Protein AF-0000000077742832 (afdb_homodimer)

Sequence (306 aa):
MWNGDGTVEINGFRVYYTEVECVRRIFERHPETALNLRPKNQLVKNAYMNTLLELINITCLAPQELTEEELRDAENTLLDLVGVGFELDWLKKKLEELCVKKKKMETRGDRMRELDRMIVEQRQVLLALEIELKNEENEAVSDCARLGFEDVVMWNGDGTVEINGFRVYYTEVECVRRIFERHPETALNLRPKNQLVKNAYMNTLLELINITCLAPQELTEEELRDAENTLLDLVGVGFELDWLKKKLEELCVKKKKMETRGDRMRELDRMIVEQRQVLLALEIELKNEENEAVSDCARLGFEDVV

Secondary structure (DSSP, 8-state):
---TTSEEEETTEEEEHHHHHHHHHHHHH-GGGGTT-----HHHHHHHHHHHHHHHHHHTS-GGG--HHHHHHHHHHHHHHHHTT---HHHHHHHHHHHHHHHHHHHHHHHHHHHHHHHHHHHHHHHHHHHHHHHHHHHHHHHTPPPPHHHH-/---TTSEEEETTEEEEHHHHHHHHHHHHH-GGGGTT-----HHHHHHHHHHHHHHHHHHTS-GGG--HHHHHHHHHHHHHHHHTT---HHHHHHHHHHHHHHHHHHHHHHHHHHHHHHHHHHHHHHHHHHHHHHHHHHHHHHHTPPPPHHHH-

Foldseek 3Di:
DADPVQWDDDPLATHHPVCVVVVVVCCVVPVQQCVFAQDPDRVVVHVLVVLVVVLVVVLVDALVVDDPVNLVVSVVNVVVSVVRPGDPVVSVVSSVVSVVVNVVVVVVVVVVVVVVVVVVVVVVVVVVVVVVVVVVVVVVVVVPDDDDPVRVD/DADPVQWDDDPLATHHPVCVVVVVVCCVVPVQQCVFAQDPDRVVVHVLVVLVVVLVVVLVDALVVDDPVNLVVSVVNVVVSVVRPGDPVVSVVSSVVSVVVNVVVVVVVVVVVVVVVVVVVVVVVVVVVVVVVVVVVVVVVVVPDDDDPVRVD

Solvent-accessible surface area (backbone atoms only — not comparable to full-atom values): 16631 Å² total; per-residue (Å²): 121,75,42,97,85,53,27,33,78,55,98,90,30,67,34,44,64,92,43,42,67,59,53,51,50,43,44,71,70,38,66,60,31,58,73,56,47,63,72,78,50,64,68,59,44,31,50,52,49,52,52,50,54,50,48,53,54,59,61,30,43,31,44,87,79,50,51,73,65,55,51,53,48,47,53,52,50,50,51,52,44,42,69,46,26,36,52,50,66,64,52,50,53,48,46,51,50,47,52,51,44,34,53,51,47,52,53,48,50,51,48,46,50,52,45,49,52,52,46,52,52,45,51,51,52,43,48,51,49,53,51,51,43,51,53,51,52,56,51,49,59,62,57,48,60,53,42,50,67,76,73,57,94,121,78,41,98,84,53,28,34,79,55,100,89,31,69,34,45,65,92,43,42,66,60,52,50,51,43,44,70,69,39,65,60,32,60,72,56,46,64,71,79,51,65,70,60,46,30,51,52,48,52,51,50,53,51,48,53,53,58,61,29,43,32,44,85,78,51,52,72,66,56,50,53,48,46,54,51,49,50,52,54,46,41,70,46,25,36,53,52,66,64,52,50,53,50,46,50,51,46,52,52,44,34,53,49,48,54,54,49,50,50,50,45,52,52,46,50,53,50,44,54,52,45,51,52,53,44,48,52,48,51,51,52,44,52,53,50,52,57,51,48,59,64,55,48,58,53,44,48,66,75,73,57,93

InterPro domains:
  IPR050804 MATH and coiled-coil domain-containing protein [PTHR46236] (7-152)

pLDDT: mean 93.6, std 6.28, range [56.16, 98.81]

Organism: Raphanus sativus (NCBI:txid3726)

Structure (mmCIF, N/CA/C/O backbone):
data_AF-0000000077742832-model_v1
#
loop_
_entity.id
_entity.type
_entity.pdbx_description
1 polymer 'MATH domain and coiled-coil domain-containing protein At2g42465-like'
#
loop_
_atom_site.group_PDB
_atom_site.id
_atom_site.type_symbol
_atom_site.label_atom_id
_atom_site.label_alt_id
_atom_site.label_comp_id
_atom_site.label_asym_id
_atom_site.label_entity_id
_atom_site.label_seq_id
_atom_site.pdbx_PDB_ins_code
_atom_site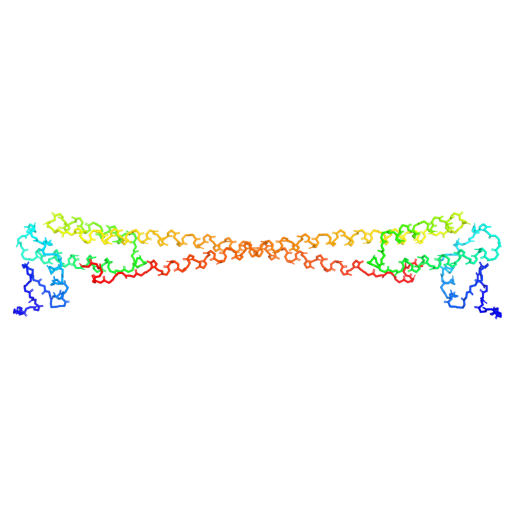.Cartn_x
_atom_site.Cartn_y
_atom_site.Cartn_z
_atom_site.occupancy
_atom_site.B_iso_or_equiv
_atom_site.auth_seq_id
_atom_site.auth_comp_id
_atom_site.auth_asym_id
_atom_site.auth_atom_id
_atom_site.pdbx_PDB_model_num
ATOM 1 N N . MET A 1 1 ? -11.922 67.125 18.594 1 56.88 1 MET A N 1
ATOM 2 C CA . MET A 1 1 ? -11.492 68.062 17.547 1 56.88 1 MET A CA 1
ATOM 3 C C . MET A 1 1 ? -10.125 67.625 16.984 1 56.88 1 MET A C 1
ATOM 5 O O . MET A 1 1 ? -9.305 67.062 17.703 1 56.88 1 MET A O 1
ATOM 9 N N . TRP A 1 2 ? -9.945 67.562 15.633 1 62.5 2 TRP A N 1
ATOM 10 C CA . TRP A 1 2 ? -8.719 67.188 14.938 1 62.5 2 TRP A CA 1
ATOM 11 C C . TRP A 1 2 ? -7.621 68.188 15.156 1 62.5 2 TRP A C 1
ATOM 13 O O . TRP A 1 2 ? -7.902 69.375 15.258 1 62.5 2 TRP A O 1
ATOM 23 N N . ASN A 1 3 ? -6.535 67.625 15.516 1 69.69 3 ASN A N 1
ATOM 24 C CA . ASN A 1 3 ? -5.418 68.562 15.578 1 69.69 3 ASN A CA 1
ATOM 25 C C . ASN A 1 3 ? -4.867 68.875 14.188 1 69.69 3 ASN A C 1
ATOM 27 O O . ASN A 1 3 ? -5.156 68.125 13.227 1 69.69 3 ASN A O 1
ATOM 31 N N . GLY A 1 4 ? -4.402 69.938 13.891 1 69.25 4 GLY A N 1
ATOM 32 C CA . GLY A 1 4 ? -3.846 70.438 12.633 1 69.25 4 GLY A CA 1
ATOM 33 C C . GLY A 1 4 ? -2.883 69.438 12 1 69.25 4 GLY A C 1
ATOM 34 O O . GLY A 1 4 ? -2.662 69.438 10.789 1 69.25 4 GLY A O 1
ATOM 35 N N . ASP A 1 5 ? -2.342 68.375 12.789 1 75 5 ASP A N 1
ATOM 36 C CA . ASP A 1 5 ? -1.332 67.438 12.266 1 75 5 ASP A CA 1
ATOM 37 C C . ASP A 1 5 ? -1.945 66.062 11.922 1 75 5 ASP A C 1
ATOM 39 O O . ASP A 1 5 ? -1.225 65.125 11.664 1 75 5 ASP A O 1
ATOM 43 N N . GLY A 1 6 ? -3.26 66 11.961 1 83 6 GLY A N 1
ATOM 44 C CA . GLY A 1 6 ? -3.943 64.75 11.57 1 83 6 GLY A CA 1
ATOM 45 C C . GLY A 1 6 ? -4.117 63.812 12.719 1 83 6 GLY A C 1
ATOM 46 O O . GLY A 1 6 ? -4.328 62.594 12.5 1 83 6 GLY A O 1
ATOM 47 N N . THR A 1 7 ? -3.889 64.438 13.953 1 87.56 7 THR A N 1
ATOM 48 C CA . THR A 1 7 ? -4.035 63.562 15.109 1 87.56 7 THR A CA 1
ATOM 49 C C . THR A 1 7 ? -5.176 64 16 1 87.56 7 THR A C 1
ATOM 51 O O . THR A 1 7 ? -5.656 65.125 15.867 1 87.56 7 THR A O 1
ATOM 54 N N . VAL A 1 8 ? -5.746 63.125 16.766 1 90.56 8 VAL A N 1
ATOM 55 C CA . VAL A 1 8 ? -6.758 63.406 17.781 1 90.56 8 VAL A CA 1
ATOM 56 C C . VAL A 1 8 ? -6.324 62.812 19.125 1 90.56 8 VAL A C 1
ATOM 58 O O . VAL A 1 8 ? -5.586 61.812 19.156 1 90.56 8 VAL A O 1
ATOM 61 N N . GLU A 1 9 ? -6.746 63.531 20.25 1 91.06 9 GLU A N 1
ATOM 62 C CA . GLU A 1 9 ? -6.422 63.031 21.578 1 91.06 9 GLU A CA 1
ATOM 63 C C . GLU A 1 9 ? -7.488 62.062 22.062 1 91.06 9 GLU A C 1
ATOM 65 O O . GLU A 1 9 ? -8.68 62.375 22.062 1 91.06 9 GLU A O 1
ATOM 70 N N . ILE A 1 10 ? -7.051 60.875 22.438 1 90.5 10 ILE A N 1
ATOM 71 C CA . ILE A 1 10 ? -7.922 59.844 23.016 1 90.5 10 ILE A CA 1
ATOM 72 C C . ILE A 1 10 ? -7.285 59.281 24.281 1 90.5 10 ILE A C 1
ATOM 74 O O . ILE A 1 10 ? -6.238 58.625 24.219 1 90.5 10 ILE A O 1
ATOM 78 N N . ASN A 1 11 ? -7.918 59.438 25.453 1 89.62 11 ASN A N 1
ATOM 79 C CA . ASN A 1 11 ? -7.477 58.875 26.734 1 89.62 11 ASN A CA 1
ATOM 80 C C . ASN A 1 11 ? -6.016 59.219 27 1 89.62 11 ASN A C 1
ATOM 82 O O . ASN A 1 11 ? -5.254 58.344 27.453 1 89.62 11 ASN A O 1
ATOM 86 N N . GLY A 1 12 ? -5.531 60.406 26.562 1 88.69 12 GLY A N 1
ATOM 87 C CA . GLY A 1 12 ? -4.199 60.875 26.891 1 88.69 12 GLY A CA 1
ATOM 88 C C . GLY A 1 12 ? -3.172 60.562 25.812 1 88.69 12 GLY A C 1
ATOM 89 O O . GLY A 1 12 ? -1.985 60.875 25.984 1 88.69 12 GLY A O 1
ATOM 90 N N . PHE A 1 13 ? -3.68 60 24.703 1 92.38 13 PHE A N 1
ATOM 91 C CA . PHE A 1 13 ? -2.787 59.688 23.594 1 92.38 13 PHE A CA 1
ATOM 92 C C . PHE A 1 13 ? -3.152 60.5 22.344 1 92.38 13 PHE A C 1
ATOM 94 O O . PHE A 1 13 ? -4.332 60.688 22.062 1 92.38 13 PHE A O 1
ATOM 101 N N . ARG A 1 14 ? -2.096 60.875 21.672 1 91.38 14 ARG A N 1
ATOM 102 C CA . ARG A 1 14 ? -2.301 61.469 20.359 1 91.38 14 ARG A CA 1
ATOM 103 C C . ARG A 1 14 ? -2.24 60.406 19.266 1 91.38 14 ARG A C 1
ATOM 105 O O . ARG A 1 14 ? -1.21 59.75 19.094 1 91.38 14 ARG A O 1
ATOM 112 N N . VAL A 1 15 ? -3.359 60.219 18.656 1 89.75 15 VAL A N 1
ATOM 113 C CA . VAL A 1 15 ? -3.488 59.125 17.703 1 89.75 15 VAL A CA 1
ATOM 114 C C . VAL A 1 15 ? -3.848 59.656 16.328 1 89.75 15 VAL A C 1
ATOM 116 O O . VAL A 1 15 ? -4.617 60.625 16.203 1 89.75 15 VAL A O 1
ATOM 119 N N . TYR A 1 16 ? -3.242 59 15.328 1 90.25 16 TYR A N 1
ATOM 120 C CA . TYR A 1 16 ? -3.59 59.375 13.969 1 90.25 16 TYR A CA 1
ATOM 121 C C . TYR A 1 16 ? -5.031 59 13.648 1 90.25 16 TYR A C 1
ATOM 123 O O . TYR A 1 16 ? -5.562 58.031 14.195 1 90.25 16 TYR A O 1
ATOM 131 N N . TYR A 1 17 ? -5.516 59.625 12.664 1 90 17 TYR A N 1
ATOM 132 C CA . TYR A 1 17 ? -6.914 59.438 12.297 1 90 17 TYR A CA 1
ATOM 133 C C . TYR A 1 17 ? -7.18 58 11.883 1 90 17 TYR A C 1
ATOM 135 O O . TYR A 1 17 ? -8.227 57.438 12.211 1 90 17 TYR A O 1
ATOM 143 N N . THR A 1 18 ? -6.227 57.406 11.242 1 88.88 18 THR A N 1
ATOM 144 C CA . THR A 1 18 ? -6.387 56.062 10.727 1 88.88 18 THR A CA 1
ATOM 145 C C . THR A 1 18 ? -6.41 55.062 11.859 1 88.88 18 THR A C 1
ATOM 147 O O . THR A 1 18 ? -6.844 53.906 11.672 1 88.88 18 THR A O 1
ATOM 150 N N . GLU A 1 19 ? -6.074 55.531 13.055 1 92.06 19 GLU A N 1
ATOM 151 C CA . GLU A 1 19 ? -5.941 54.594 14.172 1 92.06 19 GLU A CA 1
ATOM 152 C C . GLU A 1 19 ? -6.996 54.844 15.242 1 92.06 19 GLU A C 1
ATOM 154 O O . GLU A 1 19 ? -7.105 54.094 16.203 1 92.06 19 GLU A O 1
ATOM 159 N N . VAL A 1 20 ? -7.785 55.906 15.07 1 91.94 20 VAL A N 1
ATOM 160 C CA . VAL A 1 20 ? -8.695 56.406 16.094 1 91.94 20 VAL A CA 1
ATOM 161 C C . VAL A 1 20 ? -9.695 55.312 16.469 1 91.94 20 VAL A C 1
ATOM 163 O O . VAL A 1 20 ? -9.898 55.031 17.656 1 91.94 20 VAL A O 1
ATOM 166 N N . GLU A 1 21 ? -10.227 54.688 15.484 1 91.75 21 GLU A N 1
ATOM 1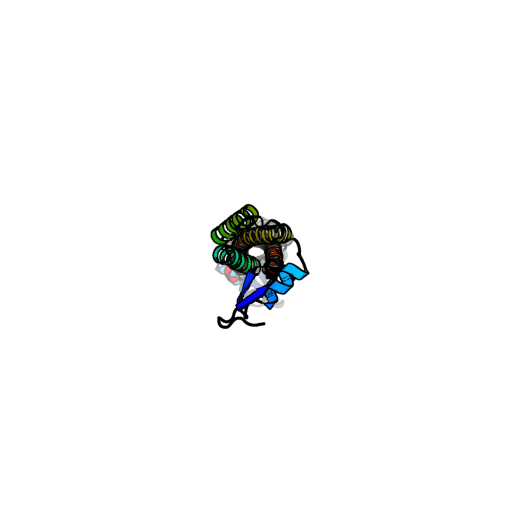67 C CA . GLU A 1 21 ? -11.25 53.688 15.758 1 91.75 21 GLU A CA 1
ATOM 168 C C . GLU A 1 21 ? -10.664 52.531 16.531 1 91.75 21 GLU A C 1
ATOM 170 O O . GLU A 1 21 ? -11.289 52.031 17.484 1 91.75 21 GLU A O 1
ATOM 175 N N . CYS A 1 22 ? -9.539 52.125 16.203 1 92.81 22 CYS A N 1
ATOM 176 C CA . CYS A 1 22 ? -8.883 51.031 16.891 1 92.81 22 CYS A CA 1
ATOM 177 C C . CYS A 1 22 ? -8.602 51.375 18.344 1 92.81 22 CYS A C 1
ATOM 179 O O . CYS A 1 22 ? -8.93 50.594 19.25 1 92.81 22 CYS A O 1
ATOM 181 N N . VAL A 1 23 ? -8.094 52.531 18.547 1 95.5 23 VAL A N 1
ATOM 182 C CA . VAL A 1 23 ? -7.727 52.938 19.906 1 95.5 23 VAL A CA 1
ATOM 183 C C . VAL A 1 23 ? -8.984 53.125 20.75 1 95.5 23 VAL A C 1
ATOM 185 O O . VAL A 1 23 ? -9.031 52.688 21.891 1 95.5 23 VAL A O 1
ATOM 188 N N . ARG A 1 24 ? -9.992 53.656 20.188 1 94.69 24 ARG A N 1
ATOM 189 C CA . ARG A 1 24 ? -11.25 53.812 20.906 1 94.69 24 ARG A CA 1
ATOM 190 C C . ARG A 1 24 ? -11.812 52.469 21.344 1 94.69 24 ARG A C 1
ATOM 192 O O . ARG A 1 24 ? -12.258 52.312 22.484 1 94.69 24 ARG A O 1
ATOM 199 N N . ARG A 1 25 ? -11.75 51.562 20.438 1 95.5 25 ARG A N 1
ATOM 200 C CA . ARG A 1 25 ? -12.266 50.219 20.719 1 95.5 25 ARG A CA 1
ATOM 201 C C . ARG A 1 25 ? -11.484 49.562 21.859 1 95.5 25 ARG A C 1
ATOM 203 O O . ARG A 1 25 ? -12.062 48.875 22.703 1 95.5 25 ARG A O 1
ATOM 210 N N . ILE A 1 26 ? -10.18 49.75 21.859 1 96.56 26 ILE A N 1
ATOM 211 C CA . ILE A 1 26 ? -9.336 49.188 22.891 1 96.56 26 ILE A CA 1
ATOM 212 C C . ILE A 1 26 ? -9.781 49.688 24.266 1 96.56 26 ILE A C 1
ATOM 214 O O . ILE A 1 26 ? -10.023 48.906 25.188 1 96.56 26 ILE A O 1
ATOM 218 N N . PHE A 1 27 ? -9.977 51 24.406 1 96 27 PHE A N 1
ATOM 219 C CA . PHE A 1 27 ? -10.289 51.594 25.688 1 96 27 PHE A CA 1
ATOM 220 C C . PHE A 1 27 ? -11.75 51.344 26.062 1 96 27 PHE A C 1
ATOM 222 O O . PHE A 1 27 ? -12.102 51.344 27.25 1 96 27 PHE A O 1
ATOM 229 N N . GLU A 1 28 ? -12.594 51.188 25.062 1 95.62 28 GLU A N 1
ATOM 230 C CA . GLU A 1 28 ? -13.977 50.812 25.344 1 95.62 28 GLU A CA 1
ATOM 231 C C . GLU A 1 28 ? -14.07 49.438 25.969 1 95.62 28 GLU A C 1
ATOM 233 O O . GLU A 1 28 ? -14.836 49.219 26.922 1 95.62 28 GLU A O 1
ATOM 238 N N . ARG A 1 29 ? -13.312 48.562 25.531 1 96.25 29 ARG A N 1
ATOM 239 C CA . ARG A 1 29 ? -13.375 47.156 26 1 96.25 29 ARG A CA 1
ATOM 240 C C . ARG A 1 29 ? -12.469 46.969 27.203 1 96.25 29 ARG A C 1
ATOM 242 O O . ARG A 1 29 ? -12.773 46.125 28.078 1 96.25 29 ARG A O 1
ATOM 249 N N . HIS A 1 30 ? -11.359 47.656 27.156 1 96.88 30 HIS A N 1
ATOM 250 C CA . HIS A 1 30 ? -10.375 47.531 28.234 1 96.88 30 HIS A CA 1
ATOM 251 C C . HIS A 1 30 ? -9.992 48.906 28.781 1 96.88 30 HIS A C 1
ATOM 253 O O . HIS A 1 30 ? -8.875 49.375 28.562 1 96.88 30 HIS A O 1
ATOM 259 N N . PRO A 1 31 ? -10.82 49.5 29.578 1 95.31 31 PRO A N 1
ATOM 260 C CA . PRO A 1 31 ? -10.594 50.875 30.047 1 95.31 31 PRO A CA 1
ATOM 261 C C . PRO A 1 31 ? -9.367 51 30.953 1 95.31 31 PRO A C 1
ATOM 263 O O . PRO A 1 31 ? -8.797 52.094 31.062 1 95.31 31 PRO A O 1
ATOM 266 N N . GLU A 1 32 ? -8.953 49.906 31.484 1 95.31 32 GLU A N 1
ATOM 267 C CA . GLU A 1 32 ? -7.852 49.969 32.438 1 95.31 32 GLU A CA 1
ATOM 268 C C . GLU A 1 32 ? -6.508 49.844 31.734 1 95.31 32 GLU A C 1
ATOM 270 O O . GLU A 1 32 ? -5.453 49.875 32.375 1 95.31 32 GLU A O 1
ATOM 275 N N . THR A 1 33 ? -6.477 49.781 30.359 1 96.25 33 THR A N 1
ATOM 276 C CA . THR A 1 33 ? -5.297 49.438 29.578 1 96.25 33 THR A CA 1
ATOM 277 C C . THR A 1 33 ? -4.145 50.375 29.906 1 96.25 33 THR A C 1
ATOM 279 O O . THR A 1 33 ? -2.988 49.969 29.984 1 96.25 33 THR A O 1
ATOM 282 N N . ALA A 1 34 ? -4.418 51.656 30.219 1 94.44 34 ALA A N 1
ATOM 283 C CA . ALA A 1 34 ? -3.336 52.625 30.391 1 94.44 34 ALA A CA 1
ATOM 284 C C . ALA A 1 34 ? -3.467 53.375 31.703 1 94.44 34 ALA A C 1
ATOM 286 O O . ALA A 1 34 ? -2.936 54.469 31.859 1 94.44 34 ALA A O 1
ATOM 287 N N . LEU A 1 35 ? -4.129 52.844 32.656 1 92.56 35 LEU A N 1
ATOM 288 C CA . LEU A 1 35 ? -4.398 53.531 33.906 1 92.56 35 LEU A CA 1
ATOM 289 C C . LEU A 1 35 ? -3.107 53.75 34.688 1 92.56 35 LEU A C 1
ATOM 291 O O . LEU A 1 35 ? -2.955 54.781 35.375 1 92.56 35 LEU A O 1
ATOM 295 N N . ASN A 1 36 ? -2.217 52.844 34.531 1 93.38 36 ASN A N 1
ATOM 296 C CA . ASN A 1 36 ? -1.011 52.906 35.344 1 93.38 36 ASN A CA 1
ATOM 297 C C . ASN A 1 36 ? 0.221 53.219 34.531 1 93.38 36 ASN A C 1
ATOM 299 O O . ASN A 1 36 ? 1.345 52.906 34.906 1 93.38 36 ASN A O 1
ATOM 303 N N . LEU A 1 37 ? 0.015 53.844 33.406 1 95.38 37 LEU A N 1
ATOM 304 C CA . LEU A 1 37 ? 1.121 54.188 32.531 1 95.38 37 LEU A CA 1
ATOM 305 C C . LEU A 1 37 ? 2.086 55.156 33.188 1 95.38 37 LEU A C 1
ATOM 307 O O . LEU A 1 37 ? 1.667 56.188 33.719 1 95.38 37 LEU A O 1
ATOM 311 N N . ARG A 1 38 ? 3.371 54.875 33.156 1 95.19 38 ARG A N 1
ATOM 312 C CA . ARG A 1 38 ? 4.359 55.625 33.906 1 95.19 38 ARG A CA 1
ATOM 313 C C . ARG A 1 38 ? 4.875 56.812 33.125 1 95.19 38 ARG A C 1
ATOM 315 O O . ARG A 1 38 ? 4.98 57.906 33.656 1 95.19 38 ARG A O 1
ATOM 322 N N . PRO A 1 39 ? 5.141 56.594 31.766 1 94.56 39 PRO A N 1
ATOM 323 C CA . PRO A 1 39 ? 5.648 57.75 31.031 1 94.56 39 PRO A CA 1
ATOM 324 C C . PRO A 1 39 ? 4.664 58.906 31.016 1 94.56 39 PRO A C 1
ATOM 326 O O . PRO A 1 39 ? 3.469 58.719 30.781 1 94.56 39 PRO A O 1
ATOM 329 N N . LYS A 1 40 ? 5.266 60.094 31.188 1 92.31 40 LYS A N 1
ATOM 330 C CA . LYS A 1 40 ? 4.426 61.312 31.172 1 92.31 40 LYS A CA 1
ATOM 331 C C . LYS A 1 40 ? 4.617 62.094 29.891 1 92.31 40 LYS A C 1
ATOM 333 O O . LYS A 1 40 ? 3.727 62.844 29.484 1 92.31 40 LYS A O 1
ATOM 338 N N . ASN A 1 41 ? 5.766 61.844 29.266 1 94.06 41 ASN A N 1
ATOM 339 C CA . ASN A 1 41 ? 6.062 62.531 28.016 1 94.06 41 ASN A CA 1
ATOM 340 C C . ASN A 1 41 ? 5.156 62.062 26.875 1 94.06 41 ASN A C 1
ATOM 342 O O . ASN A 1 41 ? 5.062 60.875 26.609 1 94.06 41 ASN A O 1
ATOM 346 N N . GLN A 1 42 ? 4.543 63.094 26.219 1 91.5 42 GLN A N 1
ATOM 347 C CA . GLN A 1 42 ? 3.541 62.781 25.203 1 91.5 42 GLN A CA 1
ATOM 348 C C . GLN A 1 42 ? 4.16 62 24.047 1 91.5 42 GLN A C 1
ATOM 350 O O . GLN A 1 42 ? 3.547 61.062 23.531 1 91.5 42 GLN A O 1
ATOM 355 N N . LEU A 1 43 ? 5.297 62.312 23.641 1 92.06 43 LEU A N 1
ATOM 356 C CA . LEU A 1 43 ? 5.961 61.625 22.547 1 92.06 43 LEU A CA 1
ATOM 357 C C . LEU A 1 43 ? 6.227 60.156 22.891 1 92.06 43 LEU A C 1
ATOM 359 O O . LEU A 1 43 ? 6.02 59.281 22.062 1 92.06 43 LEU A O 1
ATOM 363 N N . VAL A 1 44 ? 6.672 59.938 24.078 1 95.38 44 VAL A N 1
ATOM 364 C CA . VAL A 1 44 ? 6.965 58.594 24.562 1 95.38 44 VAL A CA 1
ATOM 365 C C . VAL A 1 44 ? 5.672 57.781 24.688 1 95.38 44 VAL A C 1
ATOM 367 O O . VAL A 1 44 ? 5.609 56.625 24.266 1 95.38 44 VAL A O 1
ATOM 370 N N . LYS A 1 45 ? 4.641 58.406 25.188 1 94.38 45 LYS A N 1
ATOM 371 C CA . LYS A 1 45 ? 3.33 57.781 25.297 1 94.38 45 LYS A CA 1
ATOM 372 C C . LYS A 1 45 ? 2.83 57.312 23.922 1 94.38 45 LYS A C 1
ATOM 374 O O . LYS A 1 45 ? 2.371 56.188 23.766 1 94.38 45 LYS A O 1
ATOM 379 N N . ASN A 1 46 ? 3.016 58.156 23.031 1 91.56 46 ASN A N 1
ATOM 380 C CA . ASN A 1 46 ? 2.539 57.844 21.688 1 91.56 46 ASN A CA 1
ATOM 381 C C . ASN A 1 46 ? 3.342 56.719 21.047 1 91.56 46 ASN A C 1
ATOM 383 O O . ASN A 1 46 ? 2.783 55.875 20.328 1 91.56 46 ASN A O 1
ATOM 387 N N . ALA A 1 47 ? 4.582 56.75 21.312 1 94.38 47 ALA A N 1
ATOM 388 C CA . ALA A 1 47 ? 5.426 55.688 20.797 1 94.38 47 ALA A CA 1
ATOM 389 C C . ALA A 1 47 ? 4.984 54.344 21.328 1 94.38 47 ALA A C 1
ATOM 391 O O . ALA A 1 47 ? 4.902 53.344 20.594 1 94.38 47 ALA A O 1
ATOM 392 N N . TYR A 1 48 ? 4.664 54.312 22.578 1 96.62 48 TYR A N 1
ATOM 393 C CA . TYR A 1 48 ? 4.223 53.062 23.188 1 96.62 48 TYR A CA 1
ATOM 394 C C . TYR A 1 48 ? 2.855 52.656 22.641 1 96.62 48 TYR A C 1
ATOM 396 O O . TYR A 1 48 ? 2.592 51.438 22.453 1 96.62 48 TYR A O 1
ATOM 404 N N . MET A 1 49 ? 2.014 53.594 22.391 1 95 49 MET A N 1
ATOM 405 C CA . MET A 1 49 ? 0.714 53.281 21.797 1 95 49 MET A CA 1
ATOM 406 C C . MET A 1 49 ? 0.877 52.688 20.406 1 95 49 MET A C 1
ATOM 408 O O . MET A 1 49 ? 0.234 51.688 20.078 1 95 49 MET A O 1
ATOM 412 N N . ASN A 1 50 ? 1.743 53.281 19.641 1 94.56 50 ASN A N 1
ATOM 413 C CA . ASN A 1 50 ? 2.023 52.75 18.312 1 94.56 50 ASN A CA 1
ATOM 414 C C . ASN A 1 50 ? 2.549 51.312 18.406 1 94.56 50 ASN A C 1
ATOM 416 O O . ASN A 1 50 ? 2.176 50.438 17.594 1 94.56 50 ASN A O 1
ATOM 420 N N . THR A 1 51 ? 3.428 51.094 19.344 1 97.06 51 THR A N 1
ATOM 421 C CA . THR A 1 51 ? 3.965 49.75 19.578 1 97.06 51 THR A CA 1
ATOM 422 C C . THR A 1 51 ? 2.85 48.781 19.938 1 97.06 51 THR A C 1
ATOM 424 O O . THR A 1 51 ? 2.82 47.656 19.438 1 97.06 51 THR A O 1
ATOM 427 N N . LEU A 1 52 ? 1.957 49.25 20.797 1 97.69 52 LEU A N 1
ATOM 428 C CA . LEU A 1 52 ? 0.82 48.406 21.172 1 97.69 52 LEU A CA 1
ATOM 429 C C . LEU A 1 52 ? -0.028 48.062 19.953 1 97.69 52 LEU A C 1
ATOM 431 O O . LEU A 1 52 ? -0.389 46.906 19.766 1 97.69 52 LEU A O 1
ATOM 435 N N . LEU A 1 53 ? -0.311 49.031 19.125 1 96.31 53 LEU A N 1
ATOM 436 C CA . LEU A 1 53 ? -1.121 48.781 17.938 1 96.31 53 LEU A CA 1
ATOM 437 C C . LEU A 1 53 ? -0.429 47.812 16.984 1 96.31 53 LEU A C 1
ATOM 439 O O . LEU A 1 53 ? -1.079 46.938 16.406 1 96.31 53 LEU A O 1
ATOM 443 N N . GLU A 1 54 ? 0.876 47.938 16.844 1 96 54 GLU A N 1
ATOM 444 C CA . GLU A 1 54 ? 1.64 47 16.031 1 96 54 GLU A CA 1
ATOM 445 C C . GLU A 1 54 ? 1.557 45.562 16.578 1 96 54 GLU A C 1
ATOM 447 O O . GLU A 1 54 ? 1.411 44.625 15.812 1 96 54 GLU A O 1
ATOM 452 N N . LEU A 1 55 ? 1.645 45.469 17.875 1 97.88 55 LEU A N 1
ATOM 453 C CA . LEU A 1 55 ? 1.567 44.156 18.516 1 97.88 55 LEU A CA 1
ATOM 454 C C . LEU A 1 55 ? 0.201 43.531 18.281 1 97.88 55 LEU A C 1
ATOM 456 O O . LEU A 1 55 ? 0.109 42.312 18.016 1 97.88 55 LEU A O 1
ATOM 460 N N . ILE A 1 56 ? -0.832 44.312 18.391 1 96.94 56 ILE A N 1
ATOM 461 C CA . ILE A 1 56 ? -2.182 43.844 18.125 1 96.94 56 ILE A CA 1
ATOM 462 C C . ILE A 1 56 ? -2.287 43.344 16.688 1 96.94 56 ILE A C 1
ATOM 464 O O . ILE A 1 56 ? -2.855 42.281 16.422 1 96.94 56 ILE A O 1
ATOM 468 N N . ASN A 1 57 ? -1.712 44.094 15.758 1 94.69 57 ASN A N 1
ATOM 469 C CA . ASN A 1 57 ? -1.712 43.688 14.359 1 94.69 57 ASN A CA 1
ATOM 470 C C . ASN A 1 57 ? -1.012 42.344 14.164 1 94.69 57 ASN A C 1
ATOM 472 O O . ASN A 1 57 ? -1.484 41.5 13.406 1 94.69 57 ASN A O 1
ATOM 476 N N . ILE A 1 58 ? 0.107 42.188 14.789 1 95.38 58 ILE A N 1
ATOM 477 C CA . ILE A 1 58 ? 0.848 40.938 14.719 1 95.38 58 ILE A CA 1
ATOM 478 C C . ILE A 1 58 ? -0.022 39.812 15.234 1 95.38 58 ILE A C 1
ATOM 480 O O . ILE A 1 58 ? -0.041 38.719 14.656 1 95.38 58 ILE A O 1
ATOM 484 N N . THR A 1 59 ? -0.777 40.062 16.359 1 95.75 59 THR A N 1
ATOM 485 C CA . THR A 1 59 ? -1.618 39.031 16.984 1 95.75 59 THR A CA 1
ATOM 486 C C . THR A 1 59 ? -2.783 38.656 16.078 1 95.75 59 THR A C 1
ATOM 488 O O . THR A 1 59 ? -3.383 37.594 16.219 1 95.75 59 THR A O 1
ATOM 491 N N . CYS A 1 60 ? -3.037 39.531 15.086 1 94.56 60 CYS A N 1
ATOM 492 C CA . CYS A 1 60 ? -4.133 39.281 14.156 1 94.56 60 CYS A CA 1
ATOM 493 C C . CYS A 1 60 ? -3.641 38.531 12.922 1 94.56 60 CYS A C 1
ATOM 495 O O . CYS A 1 60 ? -4.441 38.125 12.078 1 94.56 60 CYS A O 1
ATOM 497 N N . LEU A 1 61 ? -2.395 38.281 12.766 1 93.12 61 LEU A N 1
ATOM 498 C CA . LEU A 1 61 ? -1.865 37.562 11.625 1 93.12 61 LEU A CA 1
ATOM 499 C C . LEU A 1 61 ? -2.111 36.062 11.789 1 93.12 61 LEU A C 1
ATOM 501 O O . LEU A 1 61 ? -2.293 35.562 12.906 1 93.12 61 LEU A O 1
ATOM 505 N N . ALA A 1 62 ? -2.098 35.469 10.656 1 92.38 62 ALA A N 1
ATOM 506 C CA . ALA A 1 62 ? -2.199 34 10.711 1 92.38 62 ALA A CA 1
ATOM 507 C C . ALA A 1 62 ? -0.91 33.375 11.242 1 92.38 62 ALA A C 1
ATOM 509 O O . ALA A 1 62 ? 0.184 33.875 10.969 1 92.38 62 ALA A O 1
ATOM 510 N N . PRO A 1 63 ? -1.089 32.281 11.969 1 91.75 63 PRO A N 1
ATOM 511 C CA . PRO A 1 63 ? 0.095 31.656 12.562 1 91.75 63 PRO A CA 1
ATOM 512 C C . PRO A 1 63 ? 1.16 31.312 11.523 1 91.75 63 PRO A C 1
ATOM 514 O O . PRO A 1 63 ? 2.357 31.391 11.812 1 91.75 63 PRO A O 1
ATOM 517 N N . GLN A 1 64 ? 0.75 30.969 10.305 1 90.38 64 GLN A N 1
ATOM 518 C CA . GLN A 1 64 ? 1.709 30.547 9.289 1 90.38 64 GLN A CA 1
ATOM 519 C C . GLN A 1 64 ? 2.51 31.734 8.758 1 90.38 64 GLN A C 1
ATOM 521 O O . GLN A 1 64 ? 3.566 31.547 8.148 1 90.38 64 GLN A O 1
ATOM 526 N N . GLU A 1 65 ? 2.037 32.938 9.016 1 92.69 65 GLU A N 1
ATOM 527 C CA . GLU A 1 65 ? 2.697 34.125 8.516 1 92.69 65 GLU A CA 1
ATOM 528 C C . GLU A 1 65 ? 3.77 34.625 9.484 1 92.69 65 GLU A C 1
ATOM 530 O O . GLU A 1 65 ? 4.539 35.531 9.164 1 92.69 65 GLU A O 1
ATOM 535 N N . LEU A 1 66 ? 3.85 34.031 10.664 1 94.06 66 LEU A N 1
ATOM 536 C CA . LEU A 1 66 ? 4.777 34.438 11.703 1 94.06 66 LEU A CA 1
ATOM 537 C C . LEU A 1 66 ? 5.91 33.438 11.875 1 94.06 66 LEU A C 1
ATOM 539 O O . LEU A 1 66 ? 5.672 32.219 11.875 1 94.06 66 LEU A O 1
ATOM 543 N N . THR A 1 67 ? 7.074 33.875 11.898 1 94.38 67 THR A N 1
ATOM 544 C CA . THR A 1 67 ? 8.195 33.031 12.266 1 94.38 67 THR A CA 1
ATOM 545 C C . THR A 1 67 ? 8.305 32.906 13.781 1 94.38 67 THR A C 1
ATOM 547 O O . THR A 1 67 ? 7.68 33.688 14.516 1 94.38 67 THR A O 1
ATOM 550 N N . GLU A 1 68 ? 9.055 31.953 14.258 1 92.88 68 GLU A N 1
ATOM 551 C CA . GLU A 1 68 ? 9.289 31.812 15.695 1 92.88 68 GLU A CA 1
ATOM 552 C C . GLU A 1 68 ? 9.938 33.062 16.281 1 92.88 68 GLU A C 1
ATOM 554 O O . GLU A 1 68 ? 9.641 33.469 17.406 1 92.88 68 GLU A O 1
ATOM 559 N N . GLU A 1 69 ? 10.781 33.625 15.531 1 95.19 69 GLU A N 1
ATOM 560 C CA . GLU A 1 69 ? 11.477 34.844 15.961 1 95.19 69 GLU A CA 1
ATOM 561 C C . GLU A 1 69 ? 10.5 36 16.125 1 95.19 69 GLU A C 1
ATOM 563 O O . GLU A 1 69 ? 10.594 36.781 17.094 1 95.19 69 GLU A O 1
ATOM 568 N N . GLU A 1 70 ? 9.617 36.125 15.18 1 96.31 70 GLU A N 1
ATOM 569 C CA . GLU A 1 70 ? 8.633 37.219 15.25 1 96.31 70 GLU A CA 1
ATOM 570 C C . GLU A 1 70 ? 7.723 37.031 16.469 1 96.31 70 GLU A C 1
ATOM 572 O O . GLU A 1 70 ? 7.348 38.031 17.109 1 96.31 70 GLU A O 1
ATOM 577 N N . LEU A 1 71 ? 7.391 35.781 16.781 1 96.12 71 LEU A N 1
ATOM 578 C CA . LEU A 1 71 ? 6.566 35.531 17.969 1 96.12 71 LEU A CA 1
ATOM 579 C C . LEU A 1 71 ? 7.324 35.875 19.234 1 96.12 71 LEU A C 1
ATOM 581 O O . LEU A 1 71 ? 6.766 36.469 20.156 1 96.12 71 LEU A O 1
ATOM 585 N N . ARG A 1 72 ? 8.555 35.5 19.312 1 96 72 ARG A N 1
ATOM 586 C CA . ARG A 1 72 ? 9.391 35.812 20.469 1 96 72 ARG A CA 1
ATOM 587 C C . ARG A 1 72 ? 9.5 37.344 20.641 1 96 72 ARG A C 1
ATOM 589 O O . ARG A 1 72 ? 9.414 37.844 21.75 1 96 72 ARG A O 1
ATOM 596 N N . ASP A 1 73 ? 9.648 38 19.516 1 97.88 73 ASP A N 1
ATOM 597 C CA . ASP A 1 73 ? 9.719 39.438 19.531 1 97.88 73 ASP A CA 1
ATOM 598 C C . ASP A 1 73 ? 8.414 40.062 20.047 1 97.88 73 ASP A C 1
ATOM 600 O O . ASP A 1 73 ? 8.422 41.031 20.781 1 97.88 73 ASP A O 1
ATOM 604 N N . ALA A 1 74 ? 7.344 39.5 19.609 1 98.06 74 ALA A N 1
ATOM 605 C CA . ALA A 1 74 ? 6.039 39.969 20.078 1 98.06 74 ALA A CA 1
ATOM 606 C C . ALA A 1 74 ? 5.91 39.781 21.594 1 98.06 74 ALA A C 1
ATOM 608 O O . ALA A 1 74 ? 5.434 40.688 22.281 1 98.06 74 ALA A O 1
ATOM 609 N N . GLU A 1 75 ? 6.34 38.625 22.078 1 97.81 75 GLU A N 1
ATOM 610 C CA . GLU A 1 75 ? 6.301 38.375 23.516 1 97.81 75 GLU A CA 1
ATOM 611 C C . GLU A 1 75 ? 7.156 39.406 24.281 1 97.81 75 GLU A C 1
ATOM 613 O O . GLU A 1 75 ? 6.746 39.906 25.312 1 97.81 75 GLU A O 1
ATOM 618 N N . ASN A 1 76 ? 8.328 39.719 23.734 1 98.25 76 ASN A N 1
ATOM 619 C CA . ASN A 1 76 ? 9.203 40.719 24.344 1 98.25 76 ASN A CA 1
ATOM 620 C C . ASN A 1 76 ? 8.562 42.094 24.344 1 98.25 76 ASN A C 1
ATOM 622 O O . ASN A 1 76 ? 8.664 42.844 25.328 1 98.25 76 ASN A O 1
ATOM 626 N N . THR A 1 77 ? 7.953 42.406 23.219 1 98.62 77 THR A N 1
ATOM 627 C CA . THR A 1 77 ? 7.262 43.688 23.109 1 98.62 77 THR A CA 1
ATOM 628 C C . THR A 1 77 ? 6.164 43.781 24.172 1 98.62 77 THR A C 1
ATOM 630 O O . THR A 1 77 ? 6.016 44.844 24.812 1 98.62 77 THR A O 1
ATOM 633 N N . LEU A 1 78 ? 5.434 42.688 24.359 1 98.62 78 LEU A N 1
ATOM 634 C CA . LEU A 1 78 ? 4.387 42.688 25.375 1 98.62 78 LEU A CA 1
ATOM 635 C C . LEU A 1 78 ? 4.965 42.938 26.766 1 98.62 78 LEU A C 1
ATOM 637 O O . LEU A 1 78 ? 4.414 43.75 27.531 1 98.62 78 LEU A O 1
ATOM 641 N N . LEU A 1 79 ? 6.066 42.375 27.094 1 98.12 79 LEU A N 1
ATOM 642 C CA . LEU A 1 79 ? 6.723 42.562 28.375 1 98.12 79 LEU A CA 1
ATOM 643 C C . LEU A 1 79 ? 7.145 44 28.562 1 98.12 79 LEU A C 1
ATOM 645 O O . LEU A 1 79 ? 6.98 44.562 29.656 1 98.12 79 LEU A O 1
ATOM 649 N N . ASP A 1 80 ? 7.656 44.562 27.516 1 98.12 80 ASP A N 1
ATOM 650 C CA . ASP A 1 80 ? 8.062 45.969 27.578 1 98.12 80 ASP A CA 1
ATOM 651 C C . ASP A 1 80 ? 6.871 46.875 27.859 1 98.12 80 ASP A C 1
ATOM 653 O O . ASP A 1 80 ? 6.965 47.812 28.688 1 98.12 80 ASP A O 1
ATOM 657 N N . LEU A 1 81 ? 5.797 46.625 27.203 1 98.5 81 LEU A N 1
ATOM 658 C CA . LEU A 1 81 ? 4.602 47.438 27.375 1 98.5 81 LEU A CA 1
ATOM 659 C C . LEU A 1 81 ? 4.039 47.312 28.781 1 98.5 81 LEU A C 1
ATOM 661 O O . LEU A 1 81 ? 3.676 48.281 29.406 1 98.5 81 LEU A O 1
ATOM 665 N N . VAL A 1 82 ? 3.99 46.062 29.219 1 98.12 82 VAL A N 1
ATOM 666 C CA . VAL A 1 82 ? 3.529 45.844 30.578 1 98.12 82 VAL A CA 1
ATOM 667 C C . VAL A 1 82 ? 4.492 46.5 31.562 1 98.12 82 VAL A C 1
ATOM 669 O O . VAL A 1 82 ? 4.062 47.094 32.562 1 98.12 82 VAL A O 1
ATOM 672 N N . GLY A 1 83 ? 5.684 46.531 31.281 1 97.38 83 GLY A N 1
ATOM 673 C CA . GLY A 1 83 ? 6.719 47.094 32.125 1 97.38 83 GLY A CA 1
ATOM 674 C C . GLY A 1 83 ? 6.551 48.594 32.375 1 97.38 83 GLY A C 1
ATOM 675 O O . GLY A 1 83 ? 6.949 49.094 33.406 1 97.38 83 GLY A O 1
ATOM 676 N N . VAL A 1 84 ? 6.008 49.219 31.359 1 97.75 84 VAL A N 1
ATOM 677 C CA . VAL A 1 84 ? 5.879 50.688 31.5 1 97.75 84 VAL A CA 1
ATOM 678 C C . VAL A 1 84 ? 4.512 51.031 32.094 1 97.75 84 VAL A C 1
ATOM 680 O O . VAL A 1 84 ? 4.203 52.188 32.312 1 97.75 84 VAL A O 1
ATOM 683 N N . GLY A 1 85 ? 3.613 49.938 32.281 1 97.5 85 GLY A N 1
ATOM 684 C CA . GLY A 1 85 ? 2.4 50.219 33.031 1 97.5 85 GLY A CA 1
ATOM 685 C C . GLY A 1 85 ? 1.135 49.844 32.281 1 97.5 85 GLY A C 1
ATOM 686 O O . GLY A 1 85 ? 0.029 50 32.781 1 97.5 85 GLY A O 1
ATOM 687 N N . PHE A 1 86 ? 1.239 49.344 31.016 1 97.62 86 PHE A N 1
ATOM 688 C CA . PHE A 1 86 ? 0.045 48.906 30.312 1 97.62 86 PHE A CA 1
ATOM 689 C C . PHE A 1 86 ? -0.52 47.656 30.984 1 97.62 86 PHE A C 1
ATOM 691 O O . PHE A 1 86 ? 0.232 46.75 31.359 1 97.62 86 PHE A O 1
ATOM 698 N N . GLU A 1 87 ? -1.824 47.625 31.141 1 97.88 87 GLU A N 1
ATOM 699 C CA . GLU A 1 87 ? -2.533 46.406 31.578 1 97.88 87 GLU A CA 1
ATOM 700 C C . GLU A 1 87 ? -3.062 45.625 30.391 1 97.88 87 GLU A C 1
ATOM 702 O O . GLU A 1 87 ? -4.129 45.938 29.844 1 97.88 87 GLU A O 1
ATOM 707 N N . LEU A 1 88 ? -2.338 44.625 30.016 1 97.94 88 LEU A N 1
ATOM 708 C CA . LEU A 1 88 ? -2.598 43.969 28.734 1 97.94 88 LEU A CA 1
ATOM 709 C C . LEU A 1 88 ? -2.801 42.469 28.922 1 97.94 88 LEU A C 1
ATOM 711 O O . LEU A 1 88 ? -2.369 41.688 28.078 1 97.94 88 LEU A O 1
ATOM 715 N N . ASP A 1 89 ? -3.484 42 30.016 1 96.75 89 ASP A N 1
ATOM 716 C CA . ASP A 1 89 ? -3.76 40.594 30.234 1 96.75 89 ASP A CA 1
ATOM 717 C C . ASP A 1 89 ? -4.539 40 29.062 1 96.75 89 ASP A C 1
ATOM 719 O O . ASP A 1 89 ? -4.309 38.844 28.688 1 96.75 89 ASP A O 1
ATOM 723 N N . TRP A 1 90 ? -5.398 40.812 28.578 1 96.56 90 TRP A N 1
ATOM 724 C CA . TRP A 1 90 ? -6.223 40.344 27.469 1 96.56 90 TRP A CA 1
ATOM 725 C C . TRP A 1 90 ? -5.371 40.062 26.234 1 96.56 90 TRP A C 1
ATOM 727 O O . TRP A 1 90 ? -5.629 39.094 25.5 1 96.56 90 TRP A O 1
ATOM 737 N N . LEU A 1 91 ? -4.391 40.875 25.922 1 97.75 91 LEU A N 1
ATOM 738 C CA . LEU A 1 91 ? -3.518 40.656 24.766 1 97.75 91 LEU A CA 1
ATOM 739 C C . LEU A 1 91 ? -2.531 39.531 25.016 1 97.75 91 LEU A C 1
ATOM 741 O O . LEU A 1 91 ? -2.205 38.781 24.094 1 97.75 91 LEU A O 1
ATOM 745 N N . LYS A 1 92 ? -2.088 39.438 26.266 1 97.69 92 LYS A N 1
ATOM 746 C CA . LYS A 1 92 ? -1.209 38.312 26.641 1 97.69 92 LYS A CA 1
ATOM 747 C C . LYS A 1 92 ? -1.86 36.969 26.344 1 97.69 92 LYS A C 1
ATOM 749 O O . LYS A 1 92 ? -1.237 36.094 25.75 1 97.69 92 LYS A O 1
ATOM 754 N N . LYS A 1 93 ? -3.092 36.844 26.734 1 96.62 93 LYS A N 1
ATOM 755 C CA . LYS A 1 93 ? -3.822 35.594 26.516 1 96.62 93 LYS A CA 1
ATOM 756 C C . LYS A 1 93 ? -3.922 35.281 25.031 1 96.62 93 LYS A C 1
ATOM 758 O O . LYS A 1 93 ? -3.748 34.125 24.625 1 96.62 93 LYS A O 1
ATOM 763 N N . LYS A 1 94 ? -4.195 36.312 24.234 1 96.25 94 LYS A N 1
ATOM 764 C CA . LYS A 1 94 ? -4.324 36.125 22.797 1 96.25 94 LYS A CA 1
ATOM 765 C C . LYS A 1 94 ? -2.988 35.719 22.172 1 96.25 94 LYS A C 1
ATOM 767 O O . LYS A 1 94 ? -2.939 34.875 21.266 1 96.25 94 LYS A O 1
ATOM 772 N N . LEU A 1 95 ? -1.972 36.344 22.641 1 96.5 95 LEU A N 1
ATOM 773 C CA . LEU A 1 95 ? -0.646 36 22.125 1 96.5 95 LEU A CA 1
ATOM 774 C C . LEU A 1 95 ? -0.27 34.562 22.5 1 96.5 95 LEU A C 1
ATOM 776 O O . LEU A 1 95 ? 0.319 33.844 21.688 1 96.5 95 LEU A O 1
ATOM 780 N N . GLU A 1 96 ? -0.621 34.188 23.719 1 95.12 96 GLU A N 1
ATOM 781 C CA . GLU A 1 96 ? -0.39 32.812 24.125 1 95.12 96 GLU A CA 1
ATOM 782 C C . GLU A 1 96 ? -1.154 31.828 23.25 1 95.12 96 GLU A C 1
ATOM 784 O O . GLU A 1 96 ? -0.617 30.797 22.859 1 95.12 96 GLU A O 1
ATOM 789 N N . GLU A 1 97 ? -2.391 32.156 22.984 1 93.44 97 GLU A N 1
ATOM 790 C CA . GLU A 1 97 ? -3.193 31.328 22.094 1 93.44 97 GLU A CA 1
ATOM 791 C C . GLU A 1 97 ? -2.543 31.203 20.719 1 93.44 97 GLU A C 1
ATOM 793 O O . GLU A 1 97 ? -2.535 30.125 20.125 1 93.44 97 GLU A O 1
ATOM 798 N N . LEU A 1 98 ? -2.066 32.281 20.188 1 93.94 98 LEU A N 1
ATOM 799 C CA . LEU A 1 98 ? -1.395 32.312 18.891 1 93.94 98 LEU A CA 1
ATOM 800 C C . LEU A 1 98 ? -0.158 31.406 18.906 1 93.94 98 LEU A C 1
ATOM 802 O O . LEU A 1 98 ? 0.097 30.672 17.953 1 93.94 98 LEU A O 1
ATOM 806 N N . CYS A 1 99 ? 0.605 31.484 19.969 1 93.31 99 CYS A N 1
ATOM 807 C CA . CYS A 1 99 ? 1.79 30.641 20.109 1 93.31 99 CYS A CA 1
ATOM 808 C C . CYS A 1 99 ? 1.417 29.172 20.109 1 93.31 99 CYS A C 1
ATOM 810 O O . CYS A 1 99 ? 2.068 28.359 19.438 1 93.31 99 CYS A O 1
ATOM 812 N N . VAL A 1 100 ? 0.381 28.859 20.859 1 93.12 100 VAL A N 1
ATOM 813 C CA . VAL A 1 100 ? -0.083 27.469 20.922 1 93.12 100 VAL A CA 1
ATOM 814 C C . VAL A 1 100 ? -0.535 27.016 19.547 1 93.12 100 VAL A C 1
ATOM 816 O O . VAL A 1 100 ? -0.2 25.906 19.109 1 93.12 100 VAL A O 1
ATOM 819 N N . LYS A 1 101 ? -1.282 27.859 18.875 1 92 101 LYS A N 1
ATOM 820 C CA . LYS A 1 101 ? -1.754 27.531 17.531 1 92 101 LYS A CA 1
ATOM 821 C C . LYS A 1 101 ? -0.585 27.297 16.578 1 92 101 LYS A C 1
ATOM 823 O O . LYS A 1 101 ? -0.611 26.359 15.781 1 92 101 LYS A O 1
ATOM 828 N N . LYS A 1 102 ? 0.385 28.125 16.656 1 93.25 102 LYS A N 1
ATOM 829 C CA . LYS A 1 102 ? 1.569 27.969 15.82 1 93.25 102 LYS A CA 1
ATOM 830 C C . LYS A 1 102 ? 2.248 26.625 16.062 1 93.25 102 LYS A C 1
ATOM 832 O O . LYS A 1 102 ? 2.594 25.922 15.109 1 93.25 102 LYS A O 1
ATOM 837 N N . LYS A 1 103 ? 2.473 26.297 17.281 1 93.06 103 LYS A N 1
ATOM 838 C CA . LYS A 1 103 ? 3.111 25.031 17.609 1 93.06 103 LYS A CA 1
ATOM 839 C C . LYS A 1 103 ? 2.295 23.859 17.094 1 93.06 103 LYS A C 1
ATOM 841 O O . LYS A 1 103 ? 2.855 22.891 16.578 1 93.06 103 LYS A O 1
ATOM 846 N N . LYS A 1 104 ? 1.058 23.891 17.266 1 93.19 104 LYS A N 1
ATOM 847 C CA . LYS A 1 104 ? 0.174 22.828 16.781 1 93.19 104 LYS A CA 1
ATOM 848 C C . LYS A 1 104 ? 0.291 22.672 15.273 1 93.19 104 LYS A C 1
ATOM 850 O O . LYS A 1 104 ? 0.336 21.547 14.758 1 93.19 104 LYS A O 1
ATOM 855 N N . MET A 1 105 ? 0.257 23.734 14.594 1 92.88 105 MET A N 1
ATOM 856 C CA . MET A 1 105 ? 0.384 23.734 13.141 1 92.88 105 MET A CA 1
ATOM 857 C C . MET A 1 105 ? 1.686 23.062 12.711 1 92.88 105 MET A C 1
ATOM 859 O O . MET A 1 105 ? 1.698 22.266 11.766 1 92.88 105 MET A O 1
ATOM 863 N N . GLU A 1 106 ? 2.711 23.469 13.344 1 92.31 106 GLU A N 1
ATOM 864 C CA . GLU A 1 106 ? 4.012 22.906 13 1 92.31 106 GLU A CA 1
ATOM 865 C C . GLU A 1 106 ? 4.047 21.406 13.258 1 92.31 106 GLU A C 1
ATOM 867 O O . GLU A 1 106 ? 4.562 20.641 12.438 1 92.31 106 GLU A O 1
ATOM 872 N N . THR A 1 107 ? 3.559 20.969 14.383 1 94.31 107 THR A N 1
ATOM 873 C CA . THR A 1 107 ? 3.488 19.562 14.711 1 94.31 107 THR A CA 1
ATOM 874 C C . THR A 1 107 ? 2.656 18.797 13.68 1 94.31 107 THR A C 1
ATOM 876 O O . THR A 1 107 ? 3.029 17.703 13.258 1 94.31 107 THR A O 1
ATOM 879 N N . ARG A 1 108 ? 1.58 19.391 13.344 1 95.38 108 ARG A N 1
ATOM 880 C CA . ARG A 1 108 ? 0.712 18.781 12.344 1 95.38 108 ARG A CA 1
ATOM 881 C C . ARG A 1 108 ? 1.415 18.688 10.992 1 95.38 108 ARG A C 1
ATOM 883 O O . ARG A 1 108 ? 1.279 17.672 10.289 1 95.38 108 ARG A O 1
ATOM 890 N N . GLY A 1 109 ? 2.084 19.703 10.695 1 94.5 109 GLY A N 1
ATOM 891 C CA . GLY A 1 109 ? 2.867 19.672 9.469 1 94.5 109 GLY A CA 1
ATOM 892 C C . GLY A 1 109 ? 3.857 18.516 9.43 1 94.5 109 GLY A C 1
ATOM 893 O O . GLY A 1 109 ? 3.98 17.828 8.422 1 94.5 109 GLY A O 1
ATOM 894 N N . ASP A 1 110 ? 4.535 18.312 10.477 1 96.06 110 ASP A N 1
ATOM 895 C CA . ASP A 1 110 ? 5.488 17.203 10.586 1 96.06 110 ASP A CA 1
ATOM 896 C C . ASP A 1 110 ? 4.785 15.859 10.438 1 96.06 110 ASP A C 1
ATOM 898 O O . ASP A 1 110 ? 5.277 14.977 9.734 1 96.06 110 ASP A O 1
ATOM 902 N N . ARG A 1 111 ? 3.713 15.734 11.062 1 97.56 111 ARG A N 1
ATOM 903 C CA . ARG A 1 111 ? 2.93 14.508 10.984 1 97.56 111 ARG A CA 1
ATOM 904 C C . ARG A 1 111 ? 2.484 14.234 9.547 1 97.56 111 ARG A C 1
ATOM 906 O O . ARG A 1 111 ? 2.561 13.102 9.078 1 97.56 111 ARG A O 1
ATOM 913 N N . MET A 1 112 ? 2.045 15.219 8.938 1 97.62 112 MET A N 1
ATOM 914 C CA . MET A 1 112 ? 1.607 15.062 7.551 1 97.62 112 MET A CA 1
ATOM 915 C C . MET A 1 112 ? 2.764 14.617 6.66 1 97.62 112 MET A C 1
ATOM 917 O O . MET A 1 112 ? 2.588 13.766 5.789 1 97.62 112 MET A O 1
ATOM 921 N N . ARG A 1 113 ? 3.873 15.094 6.879 1 98 113 ARG A N 1
ATOM 922 C CA . ARG A 1 113 ? 5.043 14.688 6.109 1 98 113 ARG A CA 1
ATOM 923 C C . ARG A 1 113 ? 5.379 13.219 6.359 1 98 113 ARG A C 1
ATOM 925 O O . ARG A 1 113 ? 5.734 12.492 5.43 1 98 113 ARG A O 1
ATOM 932 N N . GLU A 1 114 ? 5.32 12.906 7.582 1 98.38 114 GLU A N 1
ATOM 933 C CA . GLU A 1 114 ? 5.566 11.508 7.93 1 98.38 114 GLU A CA 1
ATOM 934 C C . GLU A 1 114 ? 4.566 10.586 7.242 1 98.38 114 GLU A C 1
ATOM 936 O O . GLU A 1 114 ? 4.949 9.547 6.688 1 98.38 114 GLU A O 1
ATOM 941 N N . LEU A 1 115 ? 3.348 10.938 7.312 1 98.5 115 LEU A N 1
ATOM 942 C CA . LEU A 1 115 ? 2.307 10.148 6.668 1 98.5 115 LEU A CA 1
ATOM 943 C C . LEU A 1 115 ? 2.549 10.047 5.164 1 98.5 115 LEU A C 1
ATOM 945 O O . LEU A 1 115 ? 2.41 8.969 4.578 1 98.5 115 LEU A O 1
ATOM 949 N N . ASP A 1 116 ? 2.9 11.094 4.605 1 98.56 116 ASP A N 1
ATOM 950 C CA . ASP A 1 116 ? 3.201 11.102 3.176 1 98.56 116 ASP A CA 1
ATOM 951 C C . ASP A 1 116 ? 4.316 10.109 2.848 1 98.56 116 ASP A C 1
ATOM 953 O O . ASP A 1 116 ? 4.223 9.367 1.872 1 98.56 116 ASP A O 1
ATOM 957 N N . ARG A 1 117 ? 5.32 10.195 3.605 1 98.5 117 ARG A N 1
ATOM 958 C CA . ARG A 1 117 ? 6.43 9.273 3.396 1 98.5 117 ARG A CA 1
ATOM 959 C C . ARG A 1 117 ? 5.969 7.82 3.51 1 98.5 117 ARG A C 1
ATOM 961 O O . ARG A 1 117 ? 6.324 6.984 2.676 1 98.5 117 ARG A O 1
ATOM 968 N N . MET A 1 118 ? 5.211 7.5 4.469 1 98.56 118 MET A N 1
ATOM 969 C CA . MET A 1 118 ? 4.699 6.148 4.672 1 98.56 118 MET A CA 1
ATOM 970 C C . MET A 1 118 ? 3.832 5.711 3.494 1 98.56 118 MET A C 1
ATOM 972 O O . MET A 1 118 ? 3.898 4.562 3.061 1 98.56 118 MET A O 1
ATOM 976 N N . ILE A 1 119 ? 3.041 6.641 3.025 1 98.81 119 ILE A N 1
ATOM 977 C CA . ILE A 1 119 ? 2.156 6.352 1.9 1 98.81 119 ILE A CA 1
ATOM 978 C C . ILE A 1 119 ? 2.986 5.992 0.67 1 98.81 119 ILE A C 1
ATOM 980 O O . ILE A 1 119 ? 2.688 5.02 -0.025 1 98.81 119 ILE A O 1
ATOM 984 N N . VAL A 1 120 ? 3.99 6.762 0.451 1 98.62 120 VAL A N 1
ATOM 985 C CA . VAL A 1 120 ? 4.859 6.488 -0.688 1 98.62 120 VAL A CA 1
ATOM 986 C C . VAL A 1 120 ? 5.492 5.105 -0.535 1 98.62 120 VAL A C 1
ATOM 988 O O . VAL A 1 120 ? 5.527 4.324 -1.487 1 98.62 120 VAL A O 1
ATOM 991 N N . GLU A 1 121 ? 5.973 4.78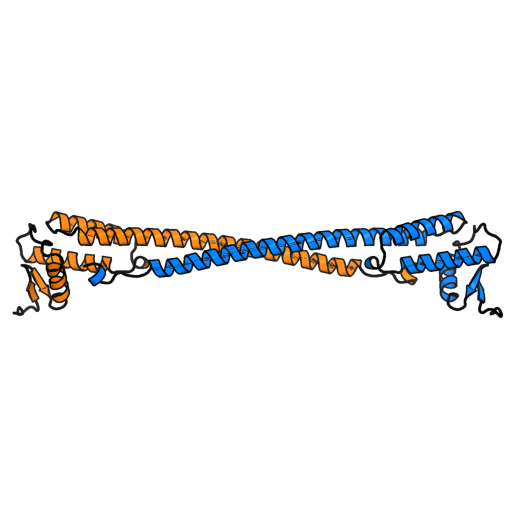9 0.621 1 98.19 121 GLU A N 1
ATOM 992 C CA . GLU A 1 121 ? 6.59 3.494 0.883 1 98.19 121 GLU A CA 1
ATOM 993 C C . GLU A 1 121 ? 5.594 2.355 0.688 1 98.19 121 GLU A C 1
ATOM 995 O O . GLU A 1 121 ? 5.918 1.337 0.073 1 98.19 121 GLU A O 1
ATOM 1000 N N . GLN A 1 122 ? 4.426 2.598 1.216 1 98.31 122 GLN A N 1
ATOM 1001 C CA . GLN A 1 122 ? 3.385 1.584 1.079 1 98.31 122 GLN A CA 1
ATOM 1002 C C . GLN A 1 122 ? 3.012 1.37 -0.385 1 98.31 122 GLN A C 1
ATOM 1004 O O . GLN A 1 122 ? 2.779 0.238 -0.814 1 98.31 122 GLN A O 1
ATOM 1009 N N . ARG A 1 123 ? 2.924 2.393 -1.151 1 98.69 123 ARG A N 1
ATOM 1010 C CA . ARG A 1 123 ? 2.613 2.283 -2.574 1 98.69 123 ARG A CA 1
ATOM 1011 C C . ARG A 1 123 ? 3.684 1.482 -3.307 1 98.69 123 ARG A C 1
ATOM 1013 O O . ARG A 1 123 ? 3.371 0.694 -4.203 1 98.69 123 ARG A O 1
ATOM 1020 N N . GLN A 1 124 ? 4.906 1.705 -2.904 1 98.38 124 GLN A N 1
ATOM 1021 C CA . GLN A 1 124 ? 5.996 0.956 -3.521 1 98.38 124 GLN A CA 1
ATOM 1022 C C . GLN A 1 124 ? 5.883 -0.534 -3.211 1 98.38 124 GLN A C 1
ATOM 1024 O O . GLN A 1 124 ? 6.082 -1.373 -4.094 1 98.38 124 GLN A O 1
ATOM 1029 N N . VAL A 1 125 ? 5.621 -0.808 -2.006 1 98.5 125 VAL A N 1
ATOM 1030 C CA . VAL A 1 125 ? 5.449 -2.201 -1.608 1 98.5 125 VAL A CA 1
ATOM 1031 C C . VAL A 1 125 ? 4.293 -2.824 -2.387 1 98.5 125 VAL A C 1
ATOM 1033 O O . VAL A 1 125 ? 4.41 -3.938 -2.9 1 98.5 125 VAL A O 1
ATOM 1036 N N . LEU A 1 126 ? 3.191 -2.125 -2.438 1 98.56 126 LEU A N 1
ATOM 1037 C CA . LEU A 1 126 ? 2.018 -2.607 -3.156 1 98.56 126 LEU A CA 1
ATOM 1038 C C . LEU A 1 126 ? 2.352 -2.883 -4.621 1 98.56 126 LEU A C 1
ATOM 1040 O O . LEU A 1 126 ? 1.993 -3.934 -5.156 1 98.56 126 LEU A O 1
ATOM 1044 N N . LEU A 1 127 ? 3.035 -1.989 -5.172 1 98.44 127 LEU A N 1
ATOM 1045 C CA . LEU A 1 127 ? 3.428 -2.154 -6.566 1 98.44 127 LEU A CA 1
ATOM 1046 C C . LEU A 1 127 ? 4.312 -3.385 -6.738 1 98.44 127 LEU A C 1
ATOM 1048 O O . LEU A 1 127 ? 4.148 -4.145 -7.695 1 98.44 127 LEU A O 1
ATOM 1052 N N . ALA A 1 128 ? 5.199 -3.547 -5.875 1 98.69 128 ALA A N 1
ATOM 1053 C CA . ALA A 1 128 ? 6.098 -4.699 -5.949 1 98.69 128 ALA A CA 1
ATOM 1054 C C . ALA A 1 128 ? 5.316 -6.008 -5.879 1 98.69 128 ALA A C 1
ATOM 1056 O O . ALA A 1 128 ? 5.602 -6.949 -6.617 1 98.69 128 ALA A O 1
ATOM 1057 N N . LEU A 1 129 ? 4.363 -6.074 -5.035 1 98.69 129 LEU A N 1
ATOM 1058 C CA . LEU A 1 129 ? 3.525 -7.262 -4.902 1 98.69 129 LEU A CA 1
ATOM 1059 C C . LEU A 1 129 ? 2.715 -7.5 -6.168 1 98.69 129 LEU A C 1
ATOM 1061 O O . LEU A 1 129 ? 2.586 -8.641 -6.621 1 98.69 129 LEU A O 1
ATOM 1065 N N . GLU A 1 130 ? 2.178 -6.457 -6.738 1 98.62 130 GLU A N 1
ATOM 1066 C CA . GLU A 1 130 ? 1.388 -6.57 -7.961 1 98.62 130 GLU A CA 1
ATOM 1067 C C . GLU A 1 130 ? 2.24 -7.059 -9.125 1 98.62 130 GLU A C 1
ATOM 1069 O O . GLU A 1 130 ? 1.784 -7.871 -9.938 1 98.62 130 GLU A O 1
ATOM 1074 N N . ILE A 1 131 ? 3.412 -6.566 -9.172 1 98.62 131 ILE A N 1
ATOM 1075 C CA . ILE A 1 131 ? 4.332 -7.012 -10.211 1 98.62 131 ILE A CA 1
ATOM 1076 C C . ILE A 1 131 ? 4.645 -8.492 -10.031 1 98.62 131 ILE A C 1
ATOM 1078 O O . ILE A 1 131 ? 4.633 -9.266 -10.992 1 98.62 131 ILE A O 1
ATOM 1082 N N . GLU A 1 132 ? 4.918 -8.898 -8.828 1 98.44 132 GLU A N 1
ATOM 1083 C CA . GLU A 1 132 ? 5.195 -10.305 -8.547 1 98.44 132 GLU A CA 1
ATOM 1084 C C . GLU A 1 132 ? 4.012 -11.188 -8.93 1 98.44 132 GLU A C 1
ATOM 1086 O O . GLU A 1 132 ? 4.191 -12.25 -9.539 1 98.44 132 GLU A O 1
ATOM 1091 N N . LEU A 1 133 ? 2.838 -10.82 -8.609 1 98.44 133 LEU A N 1
ATOM 1092 C CA . LEU A 1 133 ? 1.642 -11.578 -8.961 1 98.44 133 LEU A CA 1
ATOM 1093 C C . LEU A 1 133 ? 1.504 -11.695 -10.477 1 98.44 133 LEU A C 1
ATOM 1095 O O . LEU A 1 133 ? 1.216 -12.781 -10.992 1 98.44 133 LEU A O 1
ATOM 1099 N N . LYS A 1 134 ? 1.736 -10.586 -11.133 1 98 134 LYS A N 1
ATOM 1100 C CA . LYS A 1 134 ? 1.653 -10.609 -12.586 1 98 134 LYS A CA 1
ATOM 1101 C C . LYS A 1 134 ? 2.686 -11.57 -13.18 1 98 134 LYS A C 1
ATOM 1103 O O . LYS A 1 134 ? 2.398 -12.281 -14.148 1 98 134 LYS A O 1
ATOM 1108 N N . ASN A 1 135 ? 3.857 -11.609 -12.625 1 96.81 135 ASN A N 1
ATOM 1109 C CA . ASN A 1 135 ? 4.887 -12.539 -13.062 1 96.81 135 ASN A CA 1
ATOM 1110 C C . ASN A 1 135 ? 4.457 -13.992 -12.852 1 96.81 135 ASN A C 1
ATOM 1112 O O . ASN A 1 135 ? 4.652 -14.836 -13.727 1 96.81 135 ASN A O 1
ATOM 1116 N N . GLU A 1 136 ? 3.859 -14.273 -11.719 1 96.12 136 GLU A N 1
ATOM 1117 C CA . GLU A 1 136 ? 3.354 -15.609 -11.43 1 96.12 136 GLU A CA 1
ATOM 1118 C C . GLU A 1 136 ? 2.248 -16 -12.406 1 96.12 136 GLU A C 1
ATOM 1120 O O . GLU A 1 136 ? 2.201 -17.141 -12.875 1 96.12 136 GLU A O 1
ATOM 1125 N N . GLU A 1 137 ? 1.385 -15.102 -12.695 1 95 137 GLU A N 1
ATOM 1126 C CA . GLU A 1 137 ? 0.307 -15.352 -13.648 1 95 137 GLU A CA 1
ATOM 1127 C C . GLU A 1 137 ? 0.858 -15.711 -15.023 1 95 137 GLU A C 1
ATOM 1129 O O . GLU A 1 137 ? 0.344 -16.609 -15.695 1 95 137 GLU A O 1
ATOM 1134 N N . ASN A 1 138 ? 1.838 -14.992 -15.406 1 94.31 138 ASN A N 1
ATOM 1135 C CA . ASN A 1 138 ? 2.469 -15.258 -16.688 1 94.31 138 ASN A CA 1
ATOM 1136 C C . ASN A 1 138 ? 3.086 -16.656 -16.734 1 94.31 138 ASN A C 1
ATOM 1138 O O . ASN A 1 138 ? 2.951 -17.359 -17.734 1 94.31 138 ASN A O 1
ATOM 1142 N N . GLU A 1 139 ? 3.703 -17.016 -15.703 1 92 139 GLU A N 1
ATOM 1143 C CA . GLU A 1 139 ? 4.32 -18.328 -15.641 1 92 139 GLU A CA 1
ATOM 1144 C C . GLU A 1 139 ? 3.266 -19.438 -15.586 1 92 139 GLU A C 1
ATOM 1146 O O . GLU A 1 139 ? 3.455 -20.516 -16.156 1 92 139 GLU A O 1
ATOM 1151 N N . ALA A 1 140 ? 2.203 -19.156 -14.914 1 90.88 140 ALA A N 1
ATOM 1152 C CA . ALA A 1 140 ? 1.12 -20.125 -14.805 1 90.88 140 ALA A CA 1
ATOM 1153 C C . ALA A 1 140 ? 0.533 -20.453 -16.172 1 90.88 140 ALA A C 1
ATOM 1155 O O . ALA A 1 140 ? 0.18 -21.609 -16.453 1 90.88 140 ALA A O 1
ATOM 1156 N N . VAL A 1 141 ? 0.408 -19.484 -17 1 87.5 141 VAL A N 1
ATOM 1157 C CA . VAL A 1 141 ? -0.107 -19.688 -18.344 1 87.5 141 VAL A CA 1
ATOM 1158 C C . VAL A 1 141 ? 0.804 -20.656 -19.109 1 87.5 141 VAL A C 1
ATOM 1160 O O . VAL A 1 141 ? 0.326 -21.562 -19.797 1 87.5 141 VAL A O 1
ATOM 1163 N N . SER A 1 142 ? 2.059 -20.594 -18.938 1 83.12 142 SER A N 1
ATOM 1164 C CA . SER A 1 142 ? 3.027 -21.469 -19.609 1 83.12 142 SER A CA 1
ATOM 1165 C C . SER A 1 142 ? 2.943 -22.891 -19.078 1 83.12 142 SER A C 1
ATOM 1167 O O . SER A 1 142 ? 3.064 -23.859 -19.828 1 83.12 142 SER A O 1
ATOM 1169 N N . ASP A 1 143 ? 2.645 -23.031 -17.812 1 83.44 143 ASP A N 1
ATOM 1170 C CA . ASP A 1 143 ? 2.57 -24.344 -17.156 1 83.44 143 ASP A CA 1
ATOM 1171 C C . ASP A 1 143 ? 1.336 -25.109 -17.625 1 83.44 143 ASP A C 1
ATOM 1173 O O . ASP A 1 143 ? 1.294 -26.344 -17.516 1 83.44 143 ASP A O 1
ATOM 1177 N N . CYS A 1 144 ? 0.368 -24.375 -18.125 1 83.12 144 CYS A N 1
ATOM 1178 C CA . CYS A 1 144 ? -0.906 -25 -18.469 1 83.12 144 CYS A CA 1
ATOM 1179 C C . CYS A 1 144 ? -0.865 -25.594 -19.875 1 83.12 144 CYS A C 1
ATOM 1181 O O . CYS A 1 144 ? -1.782 -26.297 -20.281 1 83.12 144 CYS A O 1
ATOM 1183 N N . ALA A 1 145 ? 0.242 -25.484 -20.531 1 82.62 145 ALA A N 1
ATOM 1184 C CA . ALA A 1 145 ? 0.31 -25.969 -21.906 1 82.62 145 ALA A CA 1
ATOM 1185 C C . ALA A 1 145 ? 0.258 -27.484 -21.938 1 82.62 145 ALA A C 1
ATOM 1187 O O . ALA A 1 145 ? 0.95 -28.156 -21.172 1 82.62 145 ALA A O 1
ATOM 1188 N N . ARG A 1 146 ? -0.626 -28.016 -22.75 1 85.44 146 ARG A N 1
ATOM 1189 C CA . ARG A 1 146 ? -0.779 -29.453 -22.922 1 85.44 146 ARG A CA 1
ATOM 1190 C C . ARG A 1 146 ? 0.253 -30 -23.906 1 85.44 146 ARG A C 1
ATOM 1192 O O . ARG A 1 146 ? 0.755 -29.266 -24.75 1 85.44 146 ARG A O 1
ATOM 1199 N N . LEU A 1 147 ? 0.588 -31.266 -23.656 1 84.31 147 LEU A N 1
ATOM 1200 C CA . LEU A 1 147 ? 1.402 -31.969 -24.641 1 84.31 147 LEU A CA 1
ATOM 1201 C C . LEU A 1 147 ? 0.526 -32.625 -25.703 1 84.31 147 LEU A C 1
ATOM 1203 O O . LEU A 1 147 ? -0.553 -33.125 -25.406 1 84.31 147 LEU A O 1
ATOM 1207 N N . GLY A 1 148 ? 0.961 -32.375 -26.938 1 88.12 148 GLY A N 1
ATOM 1208 C CA . GLY A 1 148 ? 0.281 -33.094 -28 1 88.12 148 GLY A CA 1
ATOM 1209 C C . GLY A 1 148 ? 0.709 -34.562 -28.109 1 88.12 148 GLY A C 1
ATOM 1210 O O . GLY A 1 148 ? 1.638 -35 -27.406 1 88.12 148 GLY A O 1
ATOM 1211 N N . PHE A 1 149 ? -0.035 -35.406 -28.875 1 91.75 149 PHE A N 1
ATOM 1212 C CA . PHE A 1 149 ? 0.27 -36.812 -29.078 1 91.75 149 PHE A CA 1
ATOM 1213 C C . PHE A 1 149 ? 1.708 -37 -29.547 1 91.75 149 PHE A C 1
ATOM 1215 O O . PHE A 1 149 ? 2.434 -37.844 -29.031 1 91.75 149 PHE A O 1
ATOM 1222 N N . GLU A 1 150 ? 2.09 -36.125 -30.406 1 90.69 150 GLU A N 1
ATOM 1223 C CA . GLU A 1 150 ? 3.426 -36.25 -30.984 1 90.69 150 GLU A CA 1
ATOM 1224 C C . GLU A 1 150 ? 4.504 -35.969 -29.953 1 90.69 150 GLU A C 1
ATOM 1226 O O . GLU A 1 150 ? 5.609 -36.5 -30.031 1 90.69 150 GLU A O 1
ATOM 1231 N N . ASP A 1 151 ? 4.152 -35.156 -29.047 1 91.56 151 ASP A N 1
ATOM 1232 C CA . ASP A 1 151 ? 5.105 -34.812 -28 1 91.56 151 ASP A CA 1
ATOM 1233 C C . ASP A 1 151 ? 5.254 -36 -27.016 1 91.56 151 ASP A C 1
ATOM 1235 O O . ASP A 1 151 ? 6.316 -36.156 -26.422 1 91.56 151 ASP A O 1
ATOM 1239 N N . VAL A 1 152 ? 4.156 -36.688 -26.906 1 92.69 152 VAL A N 1
ATOM 1240 C CA . VAL A 1 152 ? 4.148 -37.781 -25.938 1 92.69 152 VAL A CA 1
ATOM 1241 C C . VAL A 1 152 ? 4.762 -39.031 -26.578 1 92.69 152 VAL A C 1
ATOM 1243 O O . VAL A 1 152 ? 5.57 -39.719 -25.953 1 92.69 152 VAL A O 1
ATOM 1246 N N . VAL A 1 153 ? 4.449 -39.312 -27.812 1 92.94 153 VAL A N 1
ATOM 1247 C CA . VAL A 1 153 ? 4.914 -40.5 -28.516 1 92.94 153 VAL A CA 1
ATOM 1248 C C . VAL A 1 153 ? 6.191 -40.188 -29.281 1 92.94 153 VAL A C 1
ATOM 1250 O O . VAL A 1 153 ? 7.141 -40.969 -29.297 1 92.94 153 VAL A O 1
ATOM 1253 N N . MET B 1 1 ? -5.098 -55.094 -45.062 1 56.16 1 MET B N 1
ATOM 1254 C CA . MET B 1 1 ? -6.473 -55.312 -45.5 1 56.16 1 MET B CA 1
ATOM 1255 C C . MET B 1 1 ? -7.438 -55.219 -44.312 1 56.16 1 MET B C 1
ATOM 1257 O O . MET B 1 1 ? -7.07 -55.531 -43.188 1 56.16 1 MET B O 1
ATOM 1261 N N . TRP B 1 2 ? -8.555 -54.406 -44.406 1 62.03 2 TRP B N 1
ATOM 1262 C CA . TRP B 1 2 ? -9.57 -54.188 -43.375 1 62.03 2 TRP B CA 1
ATOM 1263 C C . TRP B 1 2 ? -10.328 -55.5 -43.062 1 62.03 2 TRP B C 1
ATOM 1265 O O . TRP B 1 2 ? -10.57 -56.312 -43.969 1 62.03 2 TRP B O 1
ATOM 1275 N N . ASN B 1 3 ? -10.336 -55.688 -41.781 1 69.94 3 ASN B N 1
ATOM 1276 C CA . ASN B 1 3 ? -11.188 -56.812 -41.438 1 69.94 3 ASN B CA 1
ATOM 1277 C C . ASN B 1 3 ? -12.664 -56.438 -41.469 1 69.94 3 ASN B C 1
ATOM 1279 O O . ASN B 1 3 ? -13 -55.25 -41.438 1 69.94 3 ASN B O 1
ATOM 1283 N N . GLY B 1 4 ? -13.539 -57.188 -41.844 1 69.5 4 GLY B N 1
ATOM 1284 C CA . GLY B 1 4 ? -14.984 -57 -41.938 1 69.5 4 GLY B CA 1
ATOM 1285 C C . GLY B 1 4 ? -15.562 -56.281 -40.719 1 69.5 4 GLY B C 1
ATOM 1286 O O . GLY B 1 4 ? -16.625 -55.688 -40.781 1 69.5 4 GLY B O 1
ATOM 1287 N N . ASP B 1 5 ? -14.789 -56.219 -39.5 1 75.44 5 ASP B N 1
ATOM 1288 C CA . ASP B 1 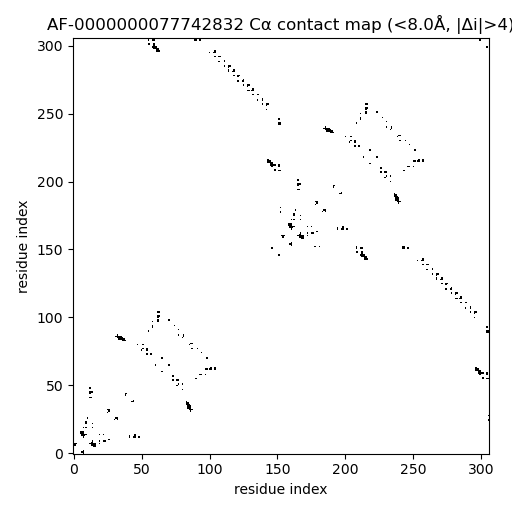5 ? -15.344 -55.656 -38.281 1 75.44 5 ASP B CA 1
ATOM 1289 C C . ASP B 1 5 ? -14.797 -54.25 -38.031 1 75.44 5 ASP B C 1
ATOM 1291 O O . ASP B 1 5 ? -14.984 -53.688 -36.938 1 75.44 5 ASP B O 1
ATOM 1295 N N . GLY B 1 6 ? -14.086 -53.719 -39 1 83 6 GLY B N 1
ATOM 1296 C CA . GLY B 1 6 ? -13.602 -52.344 -38.875 1 83 6 GLY B CA 1
ATOM 1297 C C . GLY B 1 6 ? -12.242 -52.25 -38.219 1 83 6 GLY B C 1
ATOM 1298 O O . GLY B 1 6 ? -11.859 -51.188 -37.719 1 83 6 GLY B O 1
ATOM 1299 N N . THR B 1 7 ? -11.625 -53.5 -38.156 1 87.56 7 THR B N 1
ATOM 1300 C CA . THR B 1 7 ? -10.312 -53.5 -37.5 1 87.56 7 THR B CA 1
ATOM 1301 C C . THR B 1 7 ? -9.227 -53.906 -38.5 1 87.56 7 THR B C 1
ATOM 1303 O O . THR B 1 7 ? -9.523 -54.469 -39.562 1 87.56 7 THR B O 1
ATOM 1306 N N . VAL B 1 8 ? -8.016 -53.469 -38.25 1 90.44 8 VAL B N 1
ATOM 1307 C CA . VAL B 1 8 ? -6.828 -53.875 -39 1 90.44 8 VAL B CA 1
ATOM 1308 C C . VAL B 1 8 ? -5.77 -54.406 -38.031 1 90.44 8 VAL B C 1
ATOM 1310 O O . VAL B 1 8 ? -5.73 -54 -36.875 1 90.44 8 VAL B O 1
ATOM 1313 N N . GLU B 1 9 ? -4.949 -55.438 -38.562 1 91.06 9 GLU B N 1
ATOM 1314 C CA . GLU B 1 9 ? -3.871 -55.969 -37.719 1 91.06 9 GLU B CA 1
ATOM 1315 C C . GLU B 1 9 ? -2.594 -55.125 -37.906 1 91.06 9 GLU B C 1
ATOM 1317 O O . GLU B 1 9 ? -2.137 -54.906 -39.031 1 91.06 9 GLU B O 1
ATOM 1322 N N . ILE B 1 10 ? -2.059 -54.688 -36.781 1 90.5 10 ILE B N 1
ATOM 1323 C CA . ILE B 1 10 ? -0.793 -53.969 -36.75 1 90.5 10 ILE B CA 1
ATOM 1324 C C . ILE B 1 10 ? 0.103 -54.531 -35.656 1 90.5 10 ILE B C 1
ATOM 1326 O O . ILE B 1 10 ? -0.209 -54.438 -34.469 1 90.5 10 ILE B O 1
ATOM 1330 N N . ASN B 1 11 ? 1.281 -55.062 -36 1 89.44 11 ASN B N 1
ATOM 1331 C CA . ASN B 1 11 ? 2.275 -55.594 -35.094 1 89.44 11 ASN B CA 1
ATOM 1332 C C . ASN B 1 11 ? 1.65 -56.562 -34.094 1 89.44 11 ASN B C 1
ATOM 1334 O O . ASN B 1 11 ? 1.95 -56.5 -32.875 1 89.44 11 ASN B O 1
ATOM 1338 N N . GLY B 1 12 ? 0.623 -57.344 -34.5 1 88.75 12 GLY B N 1
ATOM 1339 C CA . GLY B 1 12 ? 0.042 -58.406 -33.656 1 88.75 12 GLY B CA 1
ATOM 1340 C C . GLY B 1 12 ? -1.185 -57.938 -32.906 1 88.75 12 GLY B C 1
ATOM 1341 O O . GLY B 1 12 ? -1.736 -58.688 -32.094 1 88.75 12 GLY B O 1
ATOM 1342 N N . PHE B 1 13 ? -1.598 -56.656 -33.188 1 92.38 13 PHE B N 1
ATOM 1343 C CA . PHE B 1 13 ? -2.785 -56.125 -32.531 1 92.38 13 PHE B CA 1
ATOM 1344 C C . PHE B 1 13 ? -3.885 -55.844 -33.531 1 92.38 13 PHE B C 1
ATOM 1346 O O . PHE B 1 13 ? -3.609 -55.375 -34.625 1 92.38 13 PHE B O 1
ATOM 1353 N N . ARG B 1 14 ? -5.074 -56.125 -33.062 1 91.31 14 ARG B N 1
ATOM 1354 C CA . ARG B 1 14 ? -6.23 -55.688 -33.844 1 91.31 14 ARG B CA 1
ATOM 1355 C C . ARG B 1 14 ? -6.711 -54.312 -33.406 1 91.31 14 ARG B C 1
ATOM 1357 O O . ARG B 1 14 ? -7.109 -54.156 -32.25 1 91.31 14 ARG B O 1
ATOM 1364 N N . VAL B 1 15 ? -6.594 -53.438 -34.312 1 89.75 15 VAL B N 1
ATOM 1365 C CA . VAL B 1 15 ? -6.855 -52.031 -33.938 1 89.75 15 VAL B CA 1
ATOM 1366 C C . VAL B 1 15 ? -7.973 -51.469 -34.844 1 89.75 15 VAL B C 1
ATOM 1368 O O . VAL B 1 15 ? -8.047 -51.781 -36.031 1 89.75 15 VAL B O 1
ATOM 1371 N N . TYR B 1 16 ? -8.812 -50.656 -34.156 1 90.12 16 TYR B N 1
ATOM 1372 C CA . TYR B 1 16 ? -9.859 -50 -34.938 1 90.12 16 TYR B CA 1
ATOM 1373 C C . TYR B 1 16 ? -9.258 -48.969 -35.906 1 90.12 16 TYR B C 1
ATOM 1375 O O . TYR B 1 16 ? -8.203 -48.406 -35.656 1 90.12 16 TYR B O 1
ATOM 1383 N N . TYR B 1 17 ? -10.016 -48.656 -36.875 1 90 17 TYR B N 1
ATOM 1384 C CA . TYR B 1 17 ? -9.547 -47.781 -37.938 1 90 17 TYR B CA 1
ATOM 1385 C C . TYR B 1 17 ? -9.195 -46.406 -37.375 1 90 17 TYR B C 1
ATOM 1387 O O . TYR B 1 17 ? -8.211 -45.781 -37.781 1 90 17 TYR B O 1
ATOM 1395 N N . THR B 1 18 ? -9.945 -46 -36.406 1 88.81 18 THR B N 1
ATOM 1396 C CA . THR B 1 18 ? -9.766 -44.688 -35.844 1 88.81 18 THR B CA 1
ATOM 1397 C C . THR B 1 18 ? -8.477 -44.594 -35.031 1 88.81 18 THR B C 1
ATOM 1399 O O . THR B 1 18 ? -7.984 -43.5 -34.75 1 88.81 18 THR B O 1
ATOM 1402 N N . GLU B 1 19 ? -7.891 -45.75 -34.812 1 92 19 GLU B N 1
ATOM 1403 C CA . GLU B 1 19 ? -6.73 -45.781 -33.938 1 92 19 GLU B CA 1
ATOM 1404 C C . GLU B 1 19 ? -5.469 -46.188 -34.688 1 92 19 GLU B C 1
ATOM 1406 O O . GLU B 1 19 ? -4.371 -46.188 -34.125 1 92 19 GLU B O 1
ATOM 1411 N N . VAL B 1 20 ? -5.617 -46.531 -35.938 1 91.88 20 VAL B N 1
ATOM 1412 C CA . VAL B 1 20 ? -4.543 -47.156 -36.75 1 91.88 20 VAL B CA 1
ATOM 1413 C C . VAL B 1 20 ? -3.35 -46.188 -36.781 1 91.88 20 VAL B C 1
ATOM 1415 O O . VAL B 1 20 ? -2.213 -46.594 -36.531 1 91.88 20 VAL B O 1
ATOM 1418 N N . GLU B 1 21 ? -3.635 -45 -37.062 1 91.81 21 GLU B N 1
ATOM 1419 C CA . GLU B 1 21 ? -2.539 -44.031 -37.188 1 91.81 21 GLU B CA 1
ATOM 1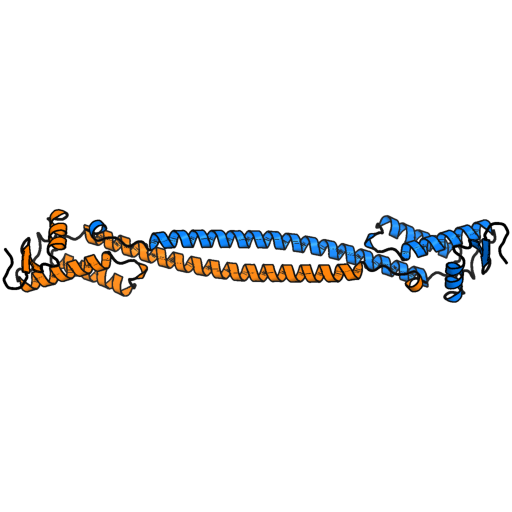420 C C . GLU B 1 21 ? -1.768 -43.875 -35.906 1 91.81 21 GLU B C 1
ATOM 1422 O O . GLU B 1 21 ? -0.535 -43.844 -35.906 1 91.81 21 GLU B O 1
ATOM 1427 N N . CYS B 1 22 ? -2.434 -43.844 -34.875 1 92.75 22 CYS B N 1
ATOM 1428 C CA . CYS B 1 22 ? -1.802 -43.688 -33.562 1 92.75 22 CYS B CA 1
ATOM 1429 C C . CYS B 1 22 ? -0.921 -44.906 -33.25 1 92.75 22 CYS B C 1
ATOM 1431 O O . CYS B 1 22 ? 0.236 -44.75 -32.844 1 92.75 22 CYS B O 1
ATOM 1433 N N . VAL B 1 23 ? -1.45 -46.062 -33.5 1 95.56 23 VAL B N 1
ATOM 1434 C CA . VAL B 1 23 ? -0.728 -47.281 -33.188 1 95.56 23 VAL B CA 1
ATOM 1435 C C . VAL B 1 23 ? 0.487 -47.406 -34.094 1 95.56 23 VAL B C 1
ATOM 1437 O O . VAL B 1 23 ? 1.581 -47.75 -33.625 1 95.56 23 VAL B O 1
ATOM 1440 N N . ARG B 1 24 ? 0.333 -47.094 -35.312 1 94.69 24 ARG B N 1
ATOM 1441 C CA . ARG B 1 24 ? 1.452 -47.125 -36.25 1 94.69 24 ARG B CA 1
ATOM 1442 C C . ARG B 1 24 ? 2.574 -46.188 -35.781 1 94.69 24 ARG B C 1
ATOM 1444 O O . ARG B 1 24 ? 3.748 -46.562 -35.812 1 94.69 24 ARG B O 1
ATOM 1451 N N . ARG B 1 25 ? 2.201 -45.031 -35.375 1 95.56 25 ARG B N 1
ATOM 1452 C CA . ARG B 1 25 ? 3.184 -44.062 -34.938 1 95.56 25 ARG B CA 1
ATOM 1453 C C . ARG B 1 25 ? 3.932 -44.531 -33.719 1 95.56 25 ARG B C 1
ATOM 1455 O O . ARG B 1 25 ? 5.141 -44.312 -33.594 1 95.56 25 ARG B O 1
ATOM 1462 N N . ILE B 1 26 ? 3.221 -45.156 -32.812 1 96.56 26 ILE B N 1
ATOM 1463 C CA . ILE B 1 26 ? 3.844 -45.688 -31.609 1 96.56 26 ILE B CA 1
ATOM 1464 C C . ILE B 1 26 ? 4.938 -46.688 -31.984 1 96.56 26 ILE B C 1
ATOM 1466 O O . ILE B 1 26 ? 6.074 -46.562 -31.516 1 96.56 26 ILE B O 1
ATOM 1470 N N . PHE B 1 27 ? 4.668 -47.625 -32.875 1 96.06 27 PHE B N 1
ATOM 1471 C CA . PHE B 1 27 ? 5.609 -48.688 -33.188 1 96.06 27 PHE B CA 1
ATOM 1472 C C . PHE B 1 27 ? 6.703 -48.188 -34.125 1 96.06 27 PHE B C 1
ATOM 1474 O O . PHE B 1 27 ? 7.809 -48.719 -34.156 1 96.06 27 PHE B O 1
ATOM 1481 N N . GLU B 1 28 ? 6.402 -47.125 -34.875 1 95.69 28 GLU B N 1
ATOM 1482 C CA . GLU B 1 28 ? 7.438 -46.5 -35.688 1 95.69 28 GLU B CA 1
ATOM 1483 C C . GLU B 1 28 ? 8.5 -45.844 -34.812 1 95.69 28 GLU B C 1
ATOM 1485 O O . GLU B 1 28 ? 9.695 -45.969 -35.094 1 95.69 28 GLU B O 1
ATOM 1490 N N . ARG B 1 29 ? 8.117 -45.25 -33.812 1 96.25 29 ARG B N 1
ATOM 1491 C CA . ARG B 1 29 ? 9.031 -44.5 -32.938 1 96.25 29 ARG B CA 1
ATOM 1492 C C . ARG B 1 29 ? 9.617 -45.406 -31.875 1 96.25 29 ARG B C 1
ATOM 1494 O O . ARG B 1 29 ? 10.758 -45.219 -31.453 1 96.25 29 ARG B O 1
ATOM 1501 N N . HIS B 1 30 ? 8.773 -46.312 -31.422 1 96.94 30 HIS B N 1
ATOM 1502 C CA . HIS B 1 30 ? 9.18 -47.219 -30.359 1 96.94 30 HIS B CA 1
ATOM 1503 C C . HIS B 1 30 ? 8.898 -48.656 -30.75 1 96.94 30 HIS B C 1
ATOM 1505 O O . HIS B 1 30 ? 8 -49.312 -30.203 1 96.94 30 HIS B O 1
ATOM 1511 N N . PRO B 1 31 ? 9.703 -49.25 -31.578 1 95.38 31 PRO B N 1
ATOM 1512 C CA . PRO B 1 31 ? 9.438 -50.594 -32.094 1 95.38 31 PRO B CA 1
ATOM 1513 C C . PRO B 1 31 ? 9.5 -51.688 -31.031 1 95.38 31 PRO B C 1
ATOM 1515 O O . PRO B 1 31 ? 8.906 -52.75 -31.203 1 95.38 31 PRO B O 1
ATOM 1518 N N . GLU B 1 32 ? 10.133 -51.375 -29.969 1 95.38 32 GLU B N 1
ATOM 1519 C CA . GLU B 1 32 ? 10.328 -52.375 -28.922 1 95.38 32 GLU B CA 1
ATOM 1520 C C . GLU B 1 32 ? 9.156 -52.406 -27.953 1 95.38 32 GLU B C 1
ATOM 1522 O O . GLU B 1 32 ? 9.125 -53.219 -27.031 1 95.38 32 GLU B O 1
ATOM 1527 N N . THR B 1 33 ? 8.094 -51.562 -28.172 1 96.25 33 THR B N 1
ATOM 1528 C CA . THR B 1 33 ? 7.016 -51.344 -27.219 1 96.25 33 THR B CA 1
ATOM 1529 C C . THR B 1 33 ? 6.367 -52.656 -26.797 1 96.25 33 THR B C 1
ATOM 1531 O O . THR B 1 33 ? 6.023 -52.812 -25.625 1 96.25 33 THR B O 1
ATOM 1534 N N . ALA B 1 34 ? 6.254 -53.625 -27.703 1 94.62 34 ALA B N 1
ATOM 1535 C CA . ALA B 1 34 ? 5.488 -54.844 -27.375 1 94.62 34 ALA B CA 1
ATOM 1536 C C . ALA B 1 34 ? 6.312 -56.094 -27.656 1 94.62 34 ALA B C 1
ATOM 1538 O O . ALA B 1 34 ? 5.754 -57.188 -27.844 1 94.62 34 ALA B O 1
ATOM 1539 N N . LEU B 1 35 ? 7.578 -56 -27.656 1 92.69 35 LEU B N 1
ATOM 1540 C CA . LEU B 1 35 ? 8.438 -57.125 -28.016 1 92.69 35 LEU B CA 1
ATOM 1541 C C . LEU B 1 35 ? 8.336 -58.25 -26.984 1 92.69 35 LEU B C 1
ATOM 1543 O O . LEU B 1 35 ? 8.391 -59.438 -27.328 1 92.69 35 LEU B O 1
ATOM 1547 N N . ASN B 1 36 ? 8.117 -57.844 -25.781 1 93.44 36 ASN B N 1
ATOM 1548 C CA . ASN B 1 36 ? 8.148 -58.812 -24.688 1 93.44 36 ASN B CA 1
ATOM 1549 C C . ASN B 1 36 ? 6.762 -59.031 -24.109 1 93.44 36 ASN B C 1
ATOM 1551 O O . ASN B 1 36 ? 6.633 -59.469 -22.969 1 93.44 36 ASN B O 1
ATOM 1555 N N . LEU B 1 37 ? 5.758 -58.75 -24.844 1 95.44 37 LEU B N 1
ATOM 1556 C CA . LEU B 1 37 ? 4.391 -58.906 -24.375 1 95.44 37 LEU B CA 1
ATOM 1557 C C . LEU B 1 37 ? 4.078 -60.375 -24.047 1 95.44 37 LEU B C 1
ATOM 1559 O O . LEU B 1 37 ? 4.301 -61.25 -24.891 1 95.44 37 LEU B O 1
ATOM 1563 N N . ARG B 1 38 ? 3.52 -60.625 -22.906 1 95.06 38 ARG B N 1
ATOM 1564 C CA . ARG B 1 38 ? 3.354 -62 -22.422 1 95.06 38 ARG B CA 1
ATOM 1565 C C . ARG B 1 38 ? 2.023 -62.594 -22.875 1 95.06 38 ARG B C 1
ATOM 1567 O O . ARG B 1 38 ? 1.967 -63.719 -23.328 1 95.06 38 ARG B O 1
ATOM 1574 N N . PRO B 1 39 ? 0.918 -61.75 -22.812 1 94.5 39 PRO B N 1
ATOM 1575 C CA . PRO B 1 39 ? -0.352 -62.344 -23.25 1 94.5 39 PRO B CA 1
ATOM 1576 C C . PRO B 1 39 ? -0.318 -62.781 -24.719 1 94.5 39 PRO B C 1
ATOM 1578 O O . PRO B 1 39 ? 0.171 -62.062 -25.578 1 94.5 39 PRO B O 1
ATOM 1581 N N . LYS B 1 40 ? -0.938 -63.969 -24.922 1 92.38 40 LYS B N 1
ATOM 1582 C CA . LYS B 1 40 ? -0.979 -64.5 -26.281 1 92.38 40 LYS B CA 1
ATOM 1583 C C . LYS B 1 40 ? -2.383 -64.375 -26.875 1 92.38 40 LYS B C 1
ATOM 1585 O O . LYS B 1 40 ? -2.549 -64.312 -28.094 1 92.38 40 LYS B O 1
ATOM 1590 N N . ASN B 1 41 ? -3.348 -64.312 -25.953 1 94.06 41 ASN B N 1
ATOM 1591 C CA . ASN B 1 41 ? -4.738 -64.188 -26.391 1 94.06 41 ASN B CA 1
ATOM 1592 C C . ASN B 1 41 ? -5.008 -62.812 -27.047 1 94.06 41 ASN B C 1
ATOM 1594 O O . ASN B 1 41 ? -4.719 -61.781 -26.453 1 94.06 41 ASN B O 1
ATOM 1598 N N . GLN B 1 42 ? -5.617 -62.906 -28.25 1 91.56 42 GLN B N 1
ATOM 1599 C CA . GLN B 1 42 ? -5.801 -61.719 -29.047 1 91.56 42 GLN B CA 1
ATOM 1600 C C . GLN B 1 42 ? -6.719 -60.719 -28.344 1 91.56 42 GLN B C 1
ATOM 1602 O O . GLN B 1 42 ? -6.484 -59.5 -28.375 1 91.56 42 GLN B O 1
ATOM 1607 N N . LEU B 1 43 ? -7.711 -61.125 -27.719 1 91.88 43 LEU B N 1
ATOM 1608 C CA . LEU B 1 43 ? -8.648 -60.25 -27.031 1 91.88 43 LEU B CA 1
ATOM 1609 C C . LEU B 1 43 ? -7.949 -59.531 -25.891 1 91.88 43 LEU B C 1
ATOM 1611 O O . LEU B 1 43 ? -8.164 -58.312 -25.703 1 91.88 43 LEU B O 1
ATOM 1615 N N . VAL B 1 44 ? -7.137 -60.219 -25.172 1 95.38 44 VAL B N 1
ATOM 1616 C CA . VAL B 1 44 ? -6.395 -59.656 -24.047 1 95.38 44 VAL B CA 1
ATOM 1617 C C . VAL B 1 44 ? -5.363 -58.656 -24.562 1 95.38 44 VAL B C 1
ATOM 1619 O O . VAL B 1 44 ? -5.227 -57.562 -24.016 1 95.38 44 VAL B O 1
ATOM 1622 N N . LYS B 1 45 ? -4.688 -59 -25.641 1 94.38 45 LYS B N 1
ATOM 1623 C CA . LYS B 1 45 ? -3.729 -58.094 -26.266 1 94.38 45 LYS B CA 1
ATOM 1624 C C . LYS B 1 45 ? -4.391 -56.781 -26.672 1 94.38 45 LYS B C 1
ATOM 1626 O O . LYS B 1 45 ? -3.861 -55.719 -26.406 1 94.38 45 LYS B O 1
ATOM 1631 N N . ASN B 1 46 ? -5.5 -56.938 -27.188 1 91.5 46 ASN B N 1
ATOM 1632 C CA . ASN B 1 46 ? -6.211 -55.75 -27.656 1 91.5 46 ASN B CA 1
ATOM 1633 C C . ASN B 1 46 ? -6.676 -54.875 -26.5 1 91.5 46 ASN B C 1
ATOM 1635 O O . ASN B 1 46 ? -6.645 -53.656 -26.578 1 91.5 46 ASN B O 1
ATOM 1639 N N . ALA B 1 47 ? -7.105 -55.531 -25.484 1 94.38 47 ALA B N 1
ATOM 1640 C CA . ALA B 1 47 ? -7.52 -54.781 -24.297 1 94.38 47 ALA B CA 1
ATOM 1641 C C . ALA B 1 47 ? -6.363 -53.969 -23.734 1 94.38 47 ALA B C 1
ATOM 1643 O O . ALA B 1 47 ? -6.539 -52.781 -23.375 1 94.38 47 ALA B O 1
ATOM 1644 N N . TYR B 1 48 ? -5.215 -54.531 -23.719 1 96.62 48 TYR B N 1
ATOM 1645 C CA . TYR B 1 48 ? -4.051 -53.812 -23.203 1 96.62 48 TYR B CA 1
ATOM 1646 C C . TYR B 1 48 ? -3.645 -52.688 -24.141 1 96.62 48 TYR B C 1
ATOM 1648 O O . TYR B 1 48 ? -3.215 -51.625 -23.688 1 96.62 48 TYR B O 1
ATOM 1656 N N . MET B 1 49 ? -3.809 -52.906 -25.422 1 95 49 MET B N 1
ATOM 1657 C CA . MET B 1 49 ? -3.51 -51.844 -26.375 1 95 49 MET B CA 1
ATOM 1658 C C . MET B 1 49 ? -4.453 -50.688 -26.172 1 95 49 MET B C 1
ATOM 1660 O O . MET B 1 49 ? -4.02 -49.531 -26.172 1 95 49 MET B O 1
ATOM 1664 N N . ASN B 1 50 ? -5.691 -50.969 -26 1 94.62 50 ASN B N 1
ATOM 1665 C CA . ASN B 1 50 ? -6.656 -49.906 -25.734 1 94.62 50 ASN B CA 1
ATOM 1666 C C . ASN B 1 50 ? -6.305 -49.125 -24.469 1 94.62 50 ASN B C 1
ATOM 1668 O O . ASN B 1 50 ? -6.422 -47.906 -24.438 1 94.62 50 ASN B O 1
ATOM 1672 N N . THR B 1 51 ? -5.926 -49.875 -23.469 1 97.06 51 THR B N 1
ATOM 1673 C CA . THR B 1 51 ? -5.504 -49.25 -22.203 1 97.06 51 THR B CA 1
ATOM 1674 C C . THR B 1 51 ? -4.301 -48.344 -22.438 1 97.06 51 THR B C 1
ATOM 1676 O O . THR B 1 51 ? -4.242 -47.25 -21.906 1 97.06 51 THR B O 1
ATOM 1679 N N . LEU B 1 52 ? -3.367 -48.844 -23.234 1 97.62 52 LEU B N 1
ATOM 1680 C CA . LEU B 1 52 ? -2.193 -48.031 -23.562 1 97.62 52 LEU B CA 1
ATOM 1681 C C . LEU B 1 52 ? -2.598 -46.75 -24.266 1 97.62 52 LEU B C 1
ATOM 1683 O O . LEU B 1 52 ? -2.127 -45.656 -23.906 1 97.62 52 LEU B O 1
ATOM 1687 N N . LEU B 1 53 ? -3.484 -46.844 -25.219 1 96.31 53 LEU B N 1
ATOM 1688 C CA . LEU B 1 53 ? -3.934 -45.656 -25.969 1 96.31 53 LEU B CA 1
ATOM 1689 C C . LEU B 1 53 ? -4.645 -44.688 -25.047 1 96.31 53 LEU B C 1
ATOM 1691 O O . LEU B 1 53 ? -4.457 -43.469 -25.156 1 96.31 53 LEU B O 1
ATOM 1695 N N . GLU B 1 54 ? -5.441 -45.188 -24.109 1 96.06 54 GLU B N 1
ATOM 1696 C CA . GLU B 1 54 ? -6.109 -44.312 -23.125 1 96.06 54 GLU B CA 1
ATOM 1697 C C . GLU B 1 54 ? -5.102 -43.594 -22.25 1 96.06 54 GLU B C 1
ATOM 1699 O O . GLU B 1 54 ? -5.262 -42.406 -21.953 1 96.06 54 GLU B O 1
ATOM 1704 N N . LEU B 1 55 ? -4.082 -44.312 -21.859 1 97.81 55 LEU B N 1
ATOM 1705 C CA . LEU B 1 55 ? -3.049 -43.719 -21.016 1 97.81 55 LEU B CA 1
ATOM 1706 C C . LEU B 1 55 ? -2.32 -42.594 -21.766 1 97.81 55 LEU B C 1
ATOM 1708 O O . LEU B 1 55 ? -2.033 -41.562 -21.188 1 97.81 55 LEU B O 1
ATOM 1712 N N . ILE B 1 56 ? -2.033 -42.844 -23.016 1 97 56 ILE B N 1
ATOM 1713 C CA . ILE B 1 56 ? -1.388 -41.812 -23.828 1 97 56 ILE B CA 1
ATOM 1714 C C . ILE B 1 56 ? -2.287 -40.594 -23.938 1 97 56 ILE B C 1
ATOM 1716 O O . ILE B 1 56 ? -1.814 -39.469 -23.812 1 97 56 ILE B O 1
ATOM 1720 N N . ASN B 1 57 ? -3.578 -40.812 -24.109 1 94.75 57 ASN B N 1
ATOM 1721 C CA . ASN B 1 57 ? -4.523 -39.688 -24.156 1 94.75 57 ASN B CA 1
ATOM 1722 C C . ASN B 1 57 ? -4.52 -38.875 -22.859 1 94.75 57 ASN B C 1
ATOM 1724 O O . ASN B 1 57 ? -4.566 -37.656 -22.906 1 94.75 57 ASN B O 1
ATOM 1728 N N . ILE B 1 58 ? -4.52 -39.562 -21.766 1 95.5 58 ILE B N 1
ATOM 1729 C CA . ILE B 1 58 ? -4.461 -38.906 -20.469 1 95.5 58 ILE B CA 1
ATOM 1730 C C . ILE B 1 58 ? -3.195 -38.062 -20.375 1 95.5 58 ILE B C 1
ATOM 1732 O O . ILE B 1 58 ? -3.229 -36.938 -19.875 1 95.5 58 ILE B O 1
ATOM 1736 N N . THR B 1 59 ? -2.043 -38.625 -20.891 1 95.81 59 THR B N 1
ATOM 1737 C CA . THR B 1 59 ? -0.757 -37.938 -20.828 1 95.81 59 THR B CA 1
ATOM 1738 C C . THR B 1 59 ? -0.761 -36.688 -21.703 1 95.81 59 THR B C 1
ATOM 1740 O O . THR B 1 59 ? 0.051 -35.781 -21.516 1 95.81 59 THR B O 1
ATOM 1743 N N . CYS B 1 60 ? -1.733 -36.625 -22.609 1 94.62 60 CYS B N 1
ATOM 1744 C CA . CYS B 1 60 ? -1.839 -35.5 -23.516 1 94.62 60 CYS B CA 1
ATOM 1745 C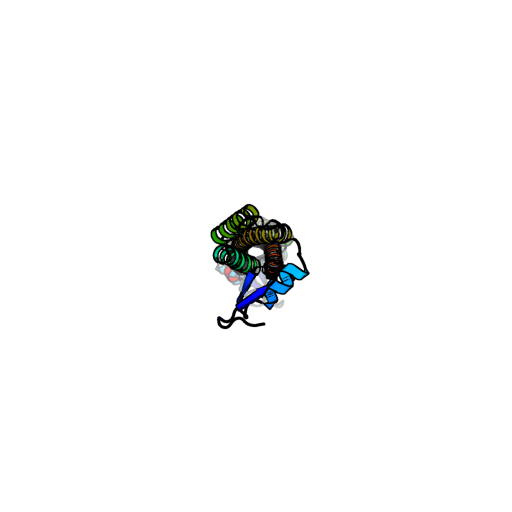 C . CYS B 1 60 ? -2.76 -34.406 -22.953 1 94.62 60 CYS B C 1
ATOM 1747 O O . CYS B 1 60 ? -2.877 -33.344 -23.516 1 94.62 60 CYS B O 1
ATOM 1749 N N . LEU B 1 61 ? -3.4 -34.625 -21.859 1 93.25 61 LEU B N 1
ATOM 1750 C CA . LEU B 1 61 ? -4.277 -33.625 -21.25 1 93.25 61 LEU B CA 1
ATOM 1751 C C . LEU B 1 61 ? -3.465 -32.562 -20.531 1 93.25 61 LEU B C 1
ATOM 1753 O O . LEU B 1 61 ? -2.312 -32.781 -20.156 1 93.25 61 LEU B O 1
ATOM 1757 N N . ALA B 1 62 ? -4.145 -31.484 -20.406 1 92.44 62 ALA B N 1
ATOM 1758 C CA . ALA B 1 62 ? -3.502 -30.422 -19.609 1 92.44 62 ALA B CA 1
ATOM 1759 C C . ALA B 1 62 ? -3.482 -30.781 -18.125 1 92.44 62 ALA B C 1
ATOM 1761 O O . ALA B 1 62 ? -4.422 -31.406 -17.625 1 92.44 62 ALA B O 1
ATOM 1762 N N . PRO B 1 63 ? -2.406 -30.344 -17.469 1 91.69 63 PRO B N 1
ATOM 1763 C CA . PRO B 1 63 ? -2.285 -30.688 -16.047 1 91.69 63 PRO B CA 1
ATOM 1764 C C . PRO B 1 63 ? -3.492 -30.25 -15.227 1 91.69 63 PRO B C 1
ATOM 1766 O O . PRO B 1 63 ? -3.881 -30.938 -14.273 1 91.69 63 PRO B O 1
ATOM 1769 N N . GLN B 1 64 ? -4.102 -29.125 -15.602 1 90.44 64 GLN B N 1
ATOM 1770 C CA . GLN B 1 64 ? -5.203 -28.594 -14.812 1 90.44 64 GLN B CA 1
ATOM 1771 C C . GLN B 1 64 ? -6.465 -29.438 -14.984 1 90.44 64 GLN B C 1
ATOM 1773 O O . GLN B 1 64 ? -7.387 -29.359 -14.18 1 90.44 64 GLN B O 1
ATOM 1778 N N . GLU B 1 65 ? -6.484 -30.281 -15.992 1 92.75 65 GLU B N 1
ATOM 1779 C CA . GLU B 1 65 ? -7.656 -31.109 -16.281 1 92.75 65 GLU B CA 1
ATOM 1780 C C . GLU B 1 65 ? -7.602 -32.438 -15.531 1 92.75 65 GLU B C 1
ATOM 1782 O O . GLU B 1 65 ? -8.578 -33.188 -15.523 1 92.75 65 GLU B O 1
ATOM 1787 N N . LEU B 1 66 ? -6.492 -32.719 -14.883 1 94.06 66 LEU B N 1
ATOM 1788 C CA . LEU B 1 66 ? -6.289 -34 -14.203 1 94.06 66 LEU B CA 1
ATOM 1789 C C . LEU B 1 66 ? -6.324 -33.812 -12.688 1 94.06 66 LEU B C 1
ATOM 1791 O O . LEU B 1 66 ? -5.734 -32.875 -12.164 1 94.06 66 LEU B O 1
ATOM 1795 N N . THR B 1 67 ? -7.043 -34.594 -12.031 1 94.5 67 THR B N 1
ATOM 1796 C CA . THR B 1 67 ? -6.98 -34.625 -10.578 1 94.5 67 THR B CA 1
ATOM 1797 C C . THR B 1 67 ? -5.797 -35.469 -10.102 1 94.5 67 THR B C 1
ATOM 1799 O O . THR B 1 67 ? -5.199 -36.219 -10.898 1 94.5 67 THR B O 1
ATOM 1802 N N . GLU B 1 68 ? -5.438 -35.375 -8.867 1 93 68 GLU B N 1
ATOM 1803 C CA . GLU B 1 68 ? -4.375 -36.188 -8.305 1 93 68 GLU B CA 1
ATOM 1804 C C . GLU B 1 68 ? -4.719 -37.688 -8.414 1 93 68 GLU B C 1
ATOM 1806 O O . GLU B 1 68 ? -3.84 -38.5 -8.648 1 93 68 GLU B O 1
ATOM 1811 N N . GLU B 1 69 ? -5.934 -37.969 -8.227 1 95.31 69 GLU B N 1
ATOM 1812 C CA . GLU B 1 69 ? -6.395 -39.344 -8.312 1 95.31 69 GLU B CA 1
ATOM 1813 C C . GLU B 1 69 ? -6.227 -39.906 -9.719 1 95.31 69 GLU B C 1
ATOM 1815 O O . GLU B 1 69 ? -5.793 -41.062 -9.898 1 95.31 69 GLU B O 1
ATOM 1820 N N . GLU B 1 70 ? -6.586 -39.094 -10.688 1 96.31 70 GLU B N 1
ATOM 1821 C CA . GLU B 1 70 ? -6.445 -39.531 -12.078 1 96.31 70 GLU B CA 1
ATOM 1822 C C . GLU B 1 70 ? -4.984 -39.781 -12.438 1 96.31 70 GLU B C 1
ATOM 1824 O O . GLU B 1 70 ? -4.668 -40.719 -13.172 1 96.31 70 GLU B O 1
ATOM 1829 N N . LEU B 1 71 ? -4.082 -38.938 -11.906 1 96.12 71 LEU B N 1
ATOM 1830 C CA . LEU B 1 71 ? -2.658 -39.125 -12.156 1 96.12 71 LEU B CA 1
ATOM 1831 C C . LEU B 1 71 ? -2.154 -40.406 -11.492 1 96.12 71 LEU B C 1
ATOM 1833 O O . LEU B 1 71 ? -1.381 -41.156 -12.094 1 96.12 71 LEU B O 1
ATOM 1837 N N . ARG B 1 72 ? -2.562 -40.656 -10.289 1 96 72 ARG B N 1
ATOM 1838 C CA . ARG B 1 72 ? -2.203 -41.875 -9.602 1 96 72 ARG B CA 1
ATOM 1839 C C . ARG B 1 72 ? -2.693 -43.094 -10.375 1 96 72 ARG B C 1
ATOM 1841 O O . ARG B 1 72 ? -1.969 -44.094 -10.516 1 96 72 ARG B O 1
ATOM 1848 N N . ASP B 1 73 ? -3.904 -43 -10.867 1 97.81 73 ASP B N 1
ATOM 1849 C CA . ASP B 1 73 ? -4.465 -44.062 -11.664 1 97.81 73 ASP B CA 1
ATOM 1850 C C . ASP B 1 73 ? -3.646 -44.312 -12.93 1 97.81 73 ASP B C 1
ATOM 1852 O O . ASP B 1 73 ? -3.447 -45.438 -13.352 1 97.81 73 ASP B O 1
ATOM 1856 N N . ALA B 1 74 ? -3.256 -43.25 -13.523 1 98.06 74 ALA B N 1
ATOM 1857 C CA . ALA B 1 74 ? -2.42 -43.344 -14.719 1 98.06 74 ALA B CA 1
ATOM 1858 C C . ALA B 1 74 ? -1.106 -44.062 -14.406 1 98.06 74 ALA B C 1
ATOM 1860 O O . ALA B 1 74 ? -0.671 -44.906 -15.172 1 98.06 74 ALA B O 1
ATOM 1861 N N . GLU B 1 75 ? -0.492 -43.688 -13.297 1 97.88 75 GLU B N 1
ATOM 1862 C CA . GLU B 1 75 ? 0.748 -44.344 -12.891 1 97.88 75 GLU B CA 1
ATOM 1863 C C . GLU B 1 75 ? 0.532 -45.844 -12.656 1 97.88 75 GLU B C 1
ATOM 1865 O O . GLU B 1 75 ? 1.354 -46.656 -13.07 1 97.88 75 GLU B O 1
ATOM 1870 N N . ASN B 1 76 ? -0.582 -46.188 -12.047 1 98.25 76 ASN B N 1
ATOM 1871 C CA . ASN B 1 76 ? -0.912 -47.594 -11.82 1 98.25 76 ASN B CA 1
ATOM 1872 C C . ASN B 1 76 ? -1.118 -48.344 -13.133 1 98.25 76 ASN B C 1
ATOM 1874 O O . ASN B 1 76 ? -0.667 -49.5 -13.281 1 98.25 76 ASN B O 1
ATOM 1878 N N . THR B 1 77 ? -1.818 -47.688 -14.008 1 98.62 77 THR B N 1
ATOM 1879 C CA . THR B 1 77 ? -2.047 -48.25 -15.32 1 98.62 77 THR B CA 1
ATOM 1880 C C . THR B 1 77 ? -0.723 -48.531 -16.031 1 98.62 77 THR B C 1
ATOM 1882 O O . THR B 1 77 ? -0.54 -49.594 -16.625 1 98.62 77 THR B O 1
ATOM 1885 N N . LEU B 1 78 ? 0.19 -47.594 -15.93 1 98.62 78 LEU B N 1
ATOM 1886 C CA . LEU B 1 78 ? 1.507 -47.781 -16.531 1 98.62 78 LEU B CA 1
ATOM 1887 C C . LEU B 1 78 ? 2.213 -49 -15.945 1 98.62 78 LEU B C 1
ATOM 1889 O O . LEU B 1 78 ? 2.789 -49.781 -16.688 1 98.62 78 LEU B O 1
ATOM 1893 N N . LEU B 1 79 ? 2.148 -49.156 -14.664 1 98.12 79 LEU B N 1
ATOM 1894 C CA . LEU B 1 79 ? 2.768 -50.312 -13.992 1 98.12 79 LEU B CA 1
ATOM 1895 C C . LEU B 1 79 ? 2.162 -51.625 -14.477 1 98.12 79 LEU B C 1
ATOM 1897 O O . LEU B 1 79 ? 2.885 -52.594 -14.719 1 98.12 79 LEU B O 1
ATOM 1901 N N . ASP B 1 80 ? 0.872 -51.625 -14.633 1 98.12 80 ASP B N 1
ATOM 1902 C CA . ASP B 1 80 ? 0.193 -52.812 -15.125 1 98.12 80 ASP B CA 1
ATOM 1903 C C . ASP B 1 80 ? 0.662 -53.188 -16.531 1 98.12 80 ASP B C 1
ATOM 1905 O O . ASP B 1 80 ? 0.917 -54.344 -16.828 1 98.12 80 ASP B O 1
ATOM 1909 N N . LEU B 1 81 ? 0.761 -52.188 -17.344 1 98.5 81 LEU B N 1
ATOM 1910 C CA . LEU B 1 81 ? 1.169 -52.406 -18.734 1 98.5 81 LEU B CA 1
ATOM 1911 C C . LEU B 1 81 ? 2.605 -52.938 -18.797 1 98.5 81 LEU B C 1
ATOM 1913 O O . LEU B 1 81 ? 2.9 -53.875 -19.531 1 98.5 81 LEU B O 1
ATOM 1917 N N . VAL B 1 82 ? 3.445 -52.281 -18.031 1 98.12 82 VAL B N 1
ATOM 1918 C CA . VAL B 1 82 ? 4.828 -52.75 -17.984 1 98.12 82 VAL B CA 1
ATOM 1919 C C . VAL B 1 82 ? 4.883 -54.156 -17.422 1 98.12 82 VAL B C 1
ATOM 1921 O O . VAL B 1 82 ? 5.66 -55 -17.891 1 98.12 82 VAL B O 1
ATOM 1924 N N . GLY B 1 83 ? 4.059 -54.469 -16.562 1 97.31 83 GLY B N 1
ATOM 1925 C CA . GLY B 1 83 ? 4.008 -55.75 -15.898 1 97.31 83 GLY B CA 1
ATOM 1926 C C . GLY B 1 83 ? 3.717 -56.906 -16.844 1 97.31 83 GLY B C 1
ATOM 1927 O O . GLY B 1 83 ? 4.148 -58.031 -16.625 1 97.31 83 GLY B O 1
ATOM 1928 N N . VAL B 1 84 ? 2.969 -56.562 -17.859 1 97.75 84 VAL B N 1
ATOM 1929 C CA . VAL B 1 84 ? 2.596 -57.625 -18.766 1 97.75 84 VAL B CA 1
ATOM 1930 C C . VAL B 1 84 ? 3.588 -57.688 -19.938 1 97.75 84 VAL B C 1
ATOM 1932 O O . VAL B 1 84 ? 3.473 -58.531 -20.812 1 97.75 84 VAL B O 1
ATOM 1935 N N . GLY B 1 85 ? 4.578 -56.688 -19.969 1 97.5 85 GLY B N 1
ATOM 1936 C CA . GLY B 1 85 ? 5.66 -56.844 -20.922 1 97.5 85 GLY B CA 1
ATOM 1937 C C . GLY B 1 85 ? 5.828 -55.656 -21.859 1 97.5 85 GLY B C 1
ATOM 1938 O O . GLY B 1 85 ? 6.715 -55.656 -22.703 1 97.5 85 GLY B O 1
ATOM 1939 N N . PHE B 1 86 ? 4.961 -54.625 -21.75 1 97.62 86 PHE B N 1
ATOM 1940 C CA . PHE B 1 86 ? 5.176 -53.406 -22.562 1 97.62 86 PHE B CA 1
ATOM 1941 C C . PHE B 1 86 ? 6.445 -52.688 -22.125 1 97.62 86 PHE B C 1
ATOM 1943 O O . PHE B 1 86 ? 6.719 -52.562 -20.938 1 97.62 86 PHE B O 1
ATOM 1950 N N . GLU B 1 87 ? 7.223 -52.281 -23.094 1 97.88 87 GLU B N 1
ATOM 1951 C CA . GLU B 1 87 ? 8.359 -51.375 -22.859 1 97.88 87 GLU B CA 1
ATOM 1952 C C . GLU B 1 87 ? 7.98 -49.938 -23.047 1 97.88 87 GLU B C 1
ATOM 1954 O O . GLU B 1 87 ? 7.961 -49.438 -24.172 1 97.88 87 GLU B O 1
ATOM 1959 N N . LEU B 1 88 ? 7.73 -49.281 -21.969 1 98 88 LEU B N 1
ATOM 1960 C CA . LEU B 1 88 ? 7.094 -47.969 -22.047 1 98 88 LEU B CA 1
ATOM 1961 C C . LEU B 1 88 ? 7.902 -46.906 -21.297 1 98 88 LEU B C 1
ATOM 1963 O O . LEU B 1 88 ? 7.332 -46.031 -20.656 1 98 88 LEU B O 1
ATOM 1967 N N . ASP B 1 89 ? 9.273 -46.969 -21.328 1 96.81 89 ASP B N 1
ATOM 1968 C CA . ASP B 1 89 ? 10.117 -45.969 -20.672 1 96.81 89 ASP B CA 1
ATOM 1969 C C . ASP B 1 89 ? 9.812 -44.562 -21.172 1 96.81 89 ASP B C 1
ATOM 1971 O O . ASP B 1 89 ? 9.82 -43.594 -20.406 1 96.81 89 ASP B O 1
ATOM 1975 N N . TRP B 1 90 ? 9.531 -44.531 -22.422 1 96.62 90 TRP B N 1
ATOM 1976 C CA . TRP B 1 90 ? 9.242 -43.219 -23.031 1 96.62 90 TRP B CA 1
ATOM 1977 C C . TRP B 1 90 ? 7.965 -42.625 -22.453 1 96.62 90 TRP B C 1
ATOM 1979 O O . TRP B 1 90 ? 7.883 -41.406 -22.219 1 96.62 90 TRP B O 1
ATOM 1989 N N . LEU B 1 91 ? 6.938 -43.406 -22.203 1 97.81 91 LEU B N 1
ATOM 1990 C CA . LEU B 1 91 ? 5.68 -42.906 -21.641 1 97.81 91 LEU B CA 1
ATOM 1991 C C . LEU B 1 91 ? 5.824 -42.625 -20.156 1 97.81 91 LEU B C 1
ATOM 1993 O O . LEU B 1 91 ? 5.23 -41.688 -19.641 1 97.81 91 LEU B O 1
ATOM 1997 N N . LYS B 1 92 ? 6.629 -43.469 -19.484 1 97.75 92 LYS B N 1
ATOM 1998 C CA . LYS B 1 92 ? 6.918 -43.219 -18.078 1 97.75 92 LYS B CA 1
ATOM 1999 C C . LYS B 1 92 ? 7.516 -41.844 -17.859 1 97.75 92 LYS B C 1
ATOM 2001 O O . LYS B 1 92 ? 7.078 -41.094 -16.984 1 97.75 92 LYS B O 1
ATOM 2006 N N . LYS B 1 93 ? 8.461 -41.5 -18.656 1 96.69 93 LYS B N 1
ATOM 2007 C CA . LYS B 1 93 ? 9.117 -40.188 -18.547 1 96.69 93 LYS B CA 1
ATOM 2008 C C . LYS B 1 93 ? 8.125 -39.062 -18.75 1 96.69 93 LYS B C 1
ATOM 2010 O O . LYS B 1 93 ? 8.156 -38.062 -18.016 1 96.69 93 LYS B O 1
ATOM 2015 N N . LYS B 1 94 ? 7.242 -39.219 -19.719 1 96.25 94 LYS B N 1
ATOM 2016 C CA . LYS B 1 94 ? 6.25 -38.188 -20 1 96.25 94 LYS B CA 1
ATOM 2017 C C . LYS B 1 94 ? 5.254 -38.062 -18.859 1 96.25 94 LYS B C 1
ATOM 2019 O O . LYS B 1 94 ? 4.84 -36.938 -18.516 1 96.25 94 LYS B O 1
ATOM 2024 N N . LEU B 1 95 ? 4.887 -39.156 -18.312 1 96.56 95 LEU B N 1
ATOM 2025 C CA . LEU B 1 95 ? 3.967 -39.125 -17.188 1 96.56 95 LEU B CA 1
ATOM 2026 C C . LEU B 1 95 ? 4.617 -38.469 -15.977 1 96.56 95 LEU B C 1
ATOM 2028 O O . LEU B 1 95 ? 3.967 -37.688 -15.266 1 96.56 95 LEU B O 1
ATOM 2032 N N . GLU B 1 96 ? 5.883 -38.75 -15.773 1 95.25 96 GLU B N 1
ATOM 2033 C CA . GLU B 1 96 ? 6.621 -38.125 -14.703 1 95.25 96 GLU B CA 1
ATOM 2034 C C . GLU B 1 96 ? 6.676 -36.594 -14.906 1 95.25 96 GLU B C 1
ATOM 2036 O O . GLU B 1 96 ? 6.496 -35.844 -13.961 1 95.25 96 GLU B O 1
ATOM 2041 N N . GLU B 1 97 ? 6.953 -36.219 -16.109 1 93.5 97 GLU B N 1
ATOM 2042 C CA . GLU B 1 97 ? 6.961 -34.781 -16.438 1 93.5 97 GLU B CA 1
ATOM 2043 C C . GLU B 1 97 ? 5.605 -34.156 -16.141 1 93.5 97 GLU B C 1
ATOM 2045 O O . GLU B 1 97 ? 5.539 -33.031 -15.633 1 93.5 97 GLU B O 1
ATOM 2050 N N . LEU B 1 98 ? 4.547 -34.781 -16.516 1 94 98 LEU B N 1
ATOM 2051 C CA . LEU B 1 98 ? 3.195 -34.281 -16.266 1 94 98 LEU B CA 1
ATOM 2052 C C . LEU B 1 98 ? 2.939 -34.125 -14.773 1 94 98 LEU B C 1
ATOM 2054 O O . LEU B 1 98 ? 2.342 -33.125 -14.352 1 94 98 LEU B O 1
ATOM 2058 N N . CYS B 1 99 ? 3.367 -35.094 -14.008 1 93.38 99 CYS B N 1
ATOM 2059 C CA . CYS B 1 99 ? 3.217 -35 -12.555 1 93.38 99 CYS B CA 1
ATOM 2060 C C . CYS B 1 99 ? 3.953 -33.812 -11.992 1 93.38 99 CYS B C 1
ATOM 2062 O O . CYS B 1 99 ? 3.416 -33.094 -11.148 1 93.38 99 CYS B O 1
ATOM 2064 N N . VAL B 1 100 ? 5.168 -33.625 -12.453 1 93.12 100 VAL B N 1
ATOM 2065 C CA . VAL B 1 100 ? 5.973 -32.5 -12 1 93.12 100 VAL B CA 1
ATOM 2066 C C . VAL B 1 100 ? 5.281 -31.172 -12.367 1 93.12 100 VAL B C 1
ATOM 2068 O O . VAL B 1 100 ? 5.199 -30.25 -11.555 1 93.12 100 VAL B O 1
ATOM 2071 N N . LYS B 1 101 ? 4.785 -31.109 -13.57 1 92 101 LYS B N 1
ATOM 2072 C CA . LYS B 1 101 ? 4.086 -29.906 -14.031 1 92 101 LYS B CA 1
ATOM 2073 C C . LYS B 1 101 ? 2.861 -29.625 -13.164 1 92 101 LYS B C 1
ATOM 2075 O O . LYS B 1 101 ? 2.602 -28.484 -12.805 1 92 101 LYS B O 1
ATOM 2080 N N . LYS B 1 102 ? 2.146 -30.641 -12.883 1 93.25 102 LYS B N 1
ATOM 2081 C CA . LYS B 1 102 ? 0.964 -30.5 -12.039 1 93.25 102 LYS B CA 1
ATOM 2082 C C . LYS B 1 102 ? 1.332 -29.938 -10.672 1 93.25 102 LYS B C 1
ATOM 2084 O O . LYS B 1 102 ? 0.685 -29.016 -10.18 1 93.25 102 LYS B O 1
ATOM 2089 N N . LYS B 1 103 ? 2.318 -30.5 -10.078 1 93.12 103 LYS B N 1
ATOM 2090 C CA . LYS B 1 103 ? 2.754 -30.031 -8.766 1 93.12 103 LYS B CA 1
ATOM 2091 C C . LYS B 1 103 ? 3.189 -28.562 -8.82 1 93.12 103 LYS B C 1
ATOM 2093 O O . LYS B 1 103 ? 2.877 -27.781 -7.922 1 93.12 103 LYS B O 1
ATOM 2098 N N . LYS B 1 104 ? 3.896 -28.234 -9.789 1 92.94 104 LYS B N 1
ATOM 2099 C CA . LYS B 1 104 ? 4.34 -26.859 -9.969 1 92.94 104 LYS B CA 1
ATOM 2100 C C . LYS B 1 104 ? 3.152 -25.906 -10.094 1 92.94 104 LYS B C 1
ATOM 2102 O O . LYS B 1 104 ? 3.156 -24.828 -9.508 1 92.94 104 LYS B O 1
ATOM 2107 N N . MET B 1 105 ? 2.234 -26.234 -10.852 1 92.81 105 MET B N 1
ATOM 2108 C CA . MET B 1 105 ? 1.03 -25.438 -11.055 1 92.81 105 MET B CA 1
ATOM 2109 C C . MET B 1 105 ? 0.308 -25.203 -9.727 1 92.81 105 MET B C 1
ATOM 2111 O O . MET B 1 105 ? -0.139 -24.094 -9.445 1 92.81 105 MET B O 1
ATOM 2115 N N . GLU B 1 106 ? 0.158 -26.266 -9.023 1 92.31 106 GLU B N 1
ATOM 2116 C CA . GLU B 1 106 ? -0.533 -26.156 -7.742 1 92.31 106 GLU B CA 1
ATOM 2117 C C . GLU B 1 106 ? 0.222 -25.234 -6.785 1 92.31 106 GLU B C 1
ATOM 2119 O O . GLU B 1 106 ? -0.385 -24.406 -6.102 1 92.31 106 GLU B O 1
ATOM 2124 N N . THR B 1 107 ? 1.518 -25.406 -6.703 1 94.19 107 THR B N 1
ATOM 2125 C CA . THR B 1 107 ? 2.352 -24.547 -5.863 1 94.19 107 THR B CA 1
ATOM 2126 C C . THR B 1 107 ? 2.232 -23.078 -6.285 1 94.19 107 THR B C 1
ATOM 2128 O O . THR B 1 107 ? 2.133 -22.203 -5.438 1 94.19 107 THR B O 1
ATOM 2131 N N . ARG B 1 108 ? 2.242 -22.891 -7.523 1 95.31 108 ARG B N 1
ATOM 2132 C CA . ARG B 1 108 ? 2.105 -21.531 -8.055 1 95.31 108 ARG B CA 1
ATOM 2133 C C . ARG B 1 108 ? 0.739 -20.953 -7.719 1 95.31 108 ARG B C 1
ATOM 2135 O O . ARG B 1 108 ? 0.628 -19.766 -7.383 1 95.31 108 ARG B O 1
ATOM 2142 N N . GLY B 1 109 ? -0.2 -21.781 -7.867 1 94.44 109 GLY B N 1
ATOM 2143 C CA . GLY B 1 109 ? -1.529 -21.344 -7.48 1 94.44 109 GLY B CA 1
ATOM 2144 C C . GLY B 1 109 ? -1.604 -20.875 -6.039 1 94.44 109 GLY B C 1
ATOM 2145 O O . GLY B 1 109 ? -2.203 -19.828 -5.746 1 94.44 109 GLY B O 1
ATOM 2146 N N . ASP B 1 110 ? -1.024 -21.578 -5.168 1 96 110 ASP B N 1
ATOM 2147 C CA . ASP B 1 110 ? -0.985 -21.203 -3.756 1 96 110 ASP B CA 1
ATOM 2148 C C . ASP B 1 110 ? -0.25 -19.891 -3.551 1 96 110 ASP B C 1
ATOM 2150 O O . ASP B 1 110 ? -0.703 -19.031 -2.785 1 96 110 ASP B O 1
ATOM 2154 N N . ARG B 1 111 ? 0.805 -19.75 -4.207 1 97.5 111 ARG B N 1
ATOM 2155 C CA . ARG B 1 111 ? 1.589 -18.531 -4.125 1 97.5 111 ARG B CA 1
ATOM 2156 C C . ARG B 1 111 ? 0.782 -17.328 -4.609 1 97.5 111 ARG B C 1
ATOM 2158 O O . ARG B 1 111 ? 0.804 -16.266 -3.986 1 97.5 111 ARG B O 1
ATOM 2165 N N . MET B 1 112 ? 0.124 -17.516 -5.633 1 97.56 112 MET B N 1
ATOM 2166 C CA . MET B 1 112 ? -0.695 -16.438 -6.176 1 97.56 112 MET B CA 1
ATOM 2167 C C . MET B 1 112 ? -1.791 -16.047 -5.191 1 97.56 112 MET B C 1
ATOM 2169 O O . MET B 1 112 ? -2.07 -14.852 -5.016 1 97.56 112 MET B O 1
ATOM 2173 N N . ARG B 1 113 ? -2.324 -16.938 -4.559 1 97.94 113 ARG B N 1
ATOM 2174 C CA . ARG B 1 113 ? -3.348 -16.641 -3.559 1 97.94 113 ARG B CA 1
ATOM 2175 C C . ARG B 1 113 ? -2.762 -15.867 -2.389 1 97.94 113 ARG B C 1
ATOM 2177 O O . ARG B 1 113 ? -3.391 -14.93 -1.879 1 97.94 113 ARG B O 1
ATOM 2184 N N . GLU B 1 114 ? -1.642 -16.312 -2.014 1 98.38 114 GLU B N 1
ATOM 2185 C CA . GLU B 1 114 ? -0.958 -15.609 -0.933 1 98.38 114 GLU B CA 1
ATOM 2186 C C . GLU B 1 114 ? -0.659 -14.164 -1.319 1 98.38 114 GLU B 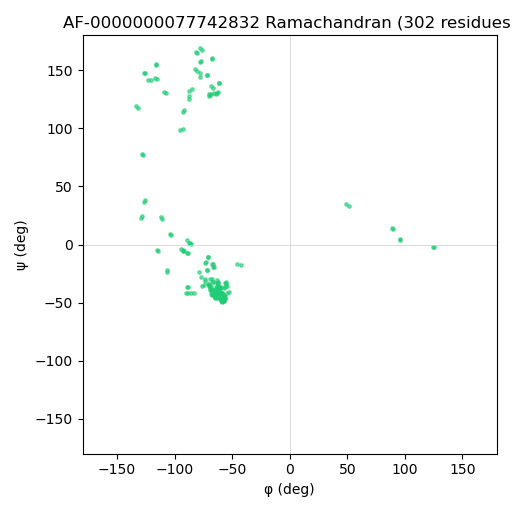C 1
ATOM 2188 O O . GLU B 1 114 ? -0.886 -13.242 -0.53 1 98.38 114 GLU B O 1
ATOM 2193 N N . LEU B 1 115 ? -0.175 -13.984 -2.457 1 98.44 115 LEU B N 1
ATOM 2194 C CA . LEU B 1 115 ? 0.126 -12.648 -2.949 1 98.44 115 LEU B CA 1
ATOM 2195 C C . LEU B 1 115 ? -1.136 -11.789 -3.008 1 98.44 115 LEU B C 1
ATOM 2197 O O . LEU B 1 115 ? -1.119 -10.625 -2.611 1 98.44 115 LEU B O 1
ATOM 2201 N N . ASP B 1 116 ? -2.143 -12.352 -3.447 1 98.56 116 ASP B N 1
ATOM 2202 C CA . ASP B 1 116 ? -3.416 -11.641 -3.508 1 98.56 116 ASP B CA 1
ATOM 2203 C C . ASP B 1 116 ? -3.842 -11.164 -2.121 1 98.56 116 ASP B C 1
ATOM 2205 O O . ASP B 1 116 ? -4.281 -10.023 -1.96 1 98.56 116 ASP B O 1
ATOM 2209 N N . ARG B 1 117 ? -3.754 -12.031 -1.22 1 98.44 117 ARG B N 1
ATOM 2210 C CA . ARG B 1 117 ? -4.105 -11.672 0.15 1 98.44 117 ARG B CA 1
ATOM 2211 C C . ARG B 1 117 ? -3.242 -10.523 0.656 1 98.44 117 ARG B C 1
ATOM 2213 O O . ARG B 1 117 ? -3.75 -9.57 1.253 1 98.44 117 ARG B O 1
ATOM 2220 N N . MET B 1 118 ? -2.01 -10.562 0.423 1 98.56 118 MET B N 1
ATOM 2221 C CA . MET B 1 118 ? -1.086 -9.516 0.851 1 98.56 118 MET B CA 1
ATOM 2222 C C . MET B 1 118 ? -1.42 -8.188 0.179 1 98.56 118 MET B C 1
ATOM 2224 O O . MET B 1 118 ? -1.354 -7.133 0.812 1 98.56 118 MET B O 1
ATOM 2228 N N . ILE B 1 119 ? -1.766 -8.281 -1.073 1 98.75 119 ILE B N 1
ATOM 2229 C CA . ILE B 1 119 ? -2.109 -7.078 -1.831 1 98.75 119 ILE B CA 1
ATOM 2230 C C . ILE B 1 119 ? -3.344 -6.418 -1.22 1 98.75 119 ILE B C 1
ATOM 2232 O O . ILE B 1 119 ? -3.375 -5.203 -1.029 1 98.75 119 ILE B O 1
ATOM 2236 N N . VAL B 1 120 ? -4.297 -7.219 -0.915 1 98.62 120 VAL B N 1
ATOM 2237 C CA . VAL B 1 120 ? -5.512 -6.691 -0.303 1 98.62 120 VAL B CA 1
ATOM 2238 C C . VAL B 1 120 ? -5.176 -6.027 1.029 1 98.62 120 VAL B C 1
ATOM 2240 O O . VAL B 1 120 ? -5.648 -4.926 1.316 1 98.62 120 VAL B O 1
ATOM 2243 N N . GLU B 1 121 ? -4.371 -6.656 1.831 1 98.19 121 GLU B N 1
ATOM 2244 C CA . GLU B 1 121 ? -3.971 -6.113 3.125 1 98.19 121 GLU B CA 1
ATOM 2245 C C . GLU B 1 121 ? -3.207 -4.801 2.961 1 98.19 121 GLU B C 1
ATOM 2247 O O . GLU B 1 121 ? -3.455 -3.838 3.688 1 98.19 121 GLU B O 1
ATOM 2252 N N . GLN B 1 122 ? -2.322 -4.812 2.008 1 98.25 122 GLN B N 1
ATOM 2253 C CA . GLN B 1 122 ? -1.537 -3.609 1.749 1 98.25 122 GLN B CA 1
ATOM 2254 C C . GLN B 1 122 ? -2.426 -2.463 1.278 1 98.25 122 GLN B C 1
ATOM 2256 O O . GLN B 1 122 ? -2.217 -1.311 1.661 1 98.25 122 GLN B O 1
ATOM 2261 N N . ARG B 1 123 ? -3.385 -2.738 0.478 1 98.69 123 ARG B N 1
ATOM 2262 C CA . ARG B 1 123 ? -4.312 -1.716 0.006 1 98.69 123 ARG B CA 1
ATOM 2263 C C . ARG B 1 123 ? -5.105 -1.12 1.164 1 98.69 123 ARG B C 1
ATOM 2265 O O . ARG B 1 123 ? -5.359 0.085 1.193 1 98.69 123 ARG B O 1
ATOM 2272 N N . GLN B 1 124 ? -5.453 -1.978 2.076 1 98.38 124 GLN B N 1
ATOM 2273 C CA . GLN B 1 124 ? -6.184 -1.498 3.244 1 98.38 124 GLN B CA 1
ATOM 2274 C C . GLN B 1 124 ? -5.32 -0.57 4.09 1 98.38 124 GLN B C 1
ATOM 2276 O O . GLN B 1 124 ? -5.789 0.469 4.559 1 98.38 124 GLN B O 1
ATOM 2281 N N . VAL B 1 125 ? -4.125 -0.962 4.273 1 98.5 125 VAL B N 1
ATOM 2282 C CA . VAL B 1 125 ? -3.197 -0.132 5.035 1 98.5 125 VAL B CA 1
ATOM 2283 C C . VAL B 1 125 ? -3.006 1.209 4.328 1 98.5 125 VAL B C 1
ATOM 2285 O O . VAL B 1 125 ? -3.041 2.264 4.969 1 98.5 125 VAL B O 1
ATOM 2288 N N . LEU B 1 126 ? -2.812 1.163 3.045 1 98.56 126 LEU B N 1
ATOM 2289 C CA . LEU B 1 126 ? -2.627 2.377 2.258 1 98.56 126 LEU B CA 1
ATOM 2290 C C . LEU B 1 126 ? -3.836 3.297 2.383 1 98.56 126 LEU B C 1
ATOM 2292 O O . LEU B 1 126 ? -3.686 4.5 2.602 1 98.56 126 LEU B O 1
ATOM 2296 N N . LEU B 1 127 ? -4.93 2.725 2.283 1 98.5 127 LEU B N 1
ATOM 2297 C CA . LEU B 1 127 ? -6.156 3.502 2.404 1 98.5 127 LEU B CA 1
ATOM 2298 C C . LEU B 1 127 ? -6.258 4.148 3.781 1 98.5 127 LEU B C 1
ATOM 2300 O O . LEU B 1 127 ? -6.645 5.312 3.896 1 98.5 127 LEU B O 1
ATOM 2304 N N . ALA B 1 128 ? -5.934 3.424 4.754 1 98.69 128 ALA B N 1
ATOM 2305 C CA . ALA B 1 128 ? -5.988 3.951 6.117 1 98.69 128 ALA B CA 1
ATOM 2306 C C . ALA B 1 128 ? -5.051 5.145 6.281 1 98.69 128 ALA B C 1
ATOM 2308 O O . ALA B 1 128 ? -5.41 6.141 6.91 1 98.69 128 ALA B O 1
ATOM 2309 N N . LEU B 1 129 ? -3.896 5.07 5.719 1 98.69 129 LEU B N 1
ATOM 2310 C CA . LEU B 1 129 ? -2.93 6.16 5.773 1 98.69 129 LEU B CA 1
ATOM 2311 C C . LEU B 1 129 ? -3.441 7.383 5.02 1 98.69 129 LEU B C 1
ATOM 2313 O O . LEU B 1 129 ? -3.295 8.516 5.484 1 98.69 129 LEU B O 1
ATOM 2317 N N . GLU B 1 130 ? -4.043 7.156 3.896 1 98.62 130 GLU B N 1
ATOM 2318 C CA . GLU B 1 130 ? -4.578 8.25 3.09 1 98.62 130 GLU B CA 1
ATOM 2319 C C . GLU B 1 130 ? -5.719 8.961 3.812 1 98.62 130 GLU B C 1
ATOM 2321 O O . GLU B 1 130 ? -5.824 10.188 3.758 1 98.62 130 GLU B O 1
ATOM 2326 N N . ILE B 1 131 ? -6.496 8.188 4.438 1 98.62 131 ILE B N 1
ATOM 2327 C CA . ILE B 1 131 ? -7.594 8.766 5.211 1 98.62 131 ILE B CA 1
ATOM 2328 C C . ILE B 1 131 ? -7.031 9.602 6.359 1 98.62 131 ILE B C 1
ATOM 2330 O O . ILE B 1 131 ? -7.492 10.719 6.605 1 98.62 131 ILE B O 1
ATOM 2334 N N . GLU B 1 132 ? -6.066 9.086 7.035 1 98.44 132 GLU B N 1
ATOM 2335 C CA . GLU B 1 132 ? -5.438 9.82 8.125 1 98.44 132 GLU B CA 1
ATOM 2336 C C . GLU B 1 132 ? -4.828 11.125 7.629 1 98.44 132 GLU B C 1
ATOM 2338 O O . GLU B 1 132 ? -4.988 12.172 8.266 1 98.44 132 GLU B O 1
ATOM 2343 N N . LEU B 1 133 ? -4.145 11.117 6.559 1 98.44 133 LEU B N 1
ATOM 2344 C CA . LEU B 1 133 ? -3.551 12.32 5.984 1 98.44 133 LEU B CA 1
ATOM 2345 C C . LEU B 1 133 ? -4.625 13.344 5.641 1 98.44 133 LEU B C 1
ATOM 2347 O O . LEU B 1 133 ? -4.477 14.531 5.941 1 98.44 133 LEU B O 1
ATOM 2351 N N . LYS B 1 134 ? -5.688 12.844 5.051 1 98.06 134 LYS B N 1
ATOM 2352 C CA . LYS B 1 134 ? -6.781 13.75 4.703 1 98.06 134 LYS B CA 1
ATOM 2353 C C . LYS B 1 134 ? -7.383 14.383 5.953 1 98.06 134 LYS B C 1
ATOM 2355 O O . LYS B 1 134 ? -7.73 15.57 5.945 1 98.06 134 LYS B O 1
ATOM 2360 N N . ASN B 1 135 ? -7.492 13.648 7.02 1 96.88 135 ASN B N 1
ATOM 2361 C CA . ASN B 1 135 ? -7.98 14.188 8.281 1 96.88 135 ASN B CA 1
ATOM 2362 C C . ASN B 1 135 ? -7.043 15.258 8.836 1 96.88 135 ASN B C 1
ATOM 2364 O O . ASN B 1 135 ? -7.5 16.297 9.305 1 96.88 135 ASN B O 1
ATOM 2368 N N . GLU B 1 136 ? -5.762 15.016 8.742 1 96.19 136 GLU B N 1
ATOM 2369 C CA . GLU B 1 136 ? -4.773 16 9.188 1 96.19 136 GLU B CA 1
ATOM 2370 C C . GLU B 1 136 ? -4.848 17.266 8.344 1 96.19 136 GLU B C 1
ATOM 2372 O O . GLU B 1 136 ? -4.75 18.375 8.875 1 96.19 136 GLU B O 1
ATOM 2377 N N . GLU B 1 137 ? -5.012 17.125 7.082 1 95.12 137 GLU B N 1
ATOM 2378 C CA . GLU B 1 137 ? -5.137 18.281 6.188 1 95.12 137 GLU B CA 1
ATOM 2379 C C . GLU B 1 137 ? -6.348 19.125 6.547 1 95.12 137 GLU B C 1
ATOM 2381 O O . GLU B 1 137 ? -6.273 20.359 6.531 1 95.12 137 GLU B O 1
ATOM 2386 N N . ASN B 1 138 ? -7.398 18.469 6.828 1 94.44 138 ASN B N 1
ATOM 2387 C CA . ASN B 1 138 ? -8.617 19.172 7.211 1 94.44 138 ASN B CA 1
ATOM 2388 C C . ASN B 1 138 ? -8.422 19.953 8.5 1 94.44 138 ASN B C 1
ATOM 2390 O O . ASN B 1 138 ? -8.867 21.109 8.602 1 94.44 138 ASN B O 1
ATOM 2394 N N . GLU B 1 139 ? -7.77 19.391 9.414 1 92.19 139 GLU B N 1
ATOM 2395 C CA . GLU B 1 139 ? -7.516 20.062 10.68 1 92.19 139 GLU B CA 1
ATOM 2396 C C . GLU B 1 139 ? -6.535 21.219 10.508 1 92.19 139 GLU B C 1
ATOM 2398 O O . GLU B 1 139 ? -6.66 22.25 11.164 1 92.19 139 GLU B O 1
ATOM 2403 N N . ALA B 1 140 ? -5.594 21.016 9.625 1 90.94 140 ALA B N 1
ATOM 2404 C CA . ALA B 1 140 ? -4.602 22.062 9.367 1 90.94 140 ALA B CA 1
ATOM 2405 C C . ALA B 1 140 ? -5.262 23.312 8.812 1 90.94 140 ALA B C 1
ATOM 2407 O O . ALA B 1 140 ? -4.863 24.438 9.148 1 90.94 140 ALA B O 1
ATOM 2408 N N . VAL B 1 141 ? -6.223 23.141 7.992 1 87.69 141 VAL B N 1
ATOM 2409 C CA . VAL B 1 141 ? -6.949 24.281 7.434 1 87.69 141 VAL B CA 1
ATOM 2410 C C . VAL B 1 141 ? -7.625 25.062 8.555 1 87.69 141 VAL B C 1
ATOM 2412 O O . VAL B 1 141 ? -7.578 26.297 8.578 1 87.69 141 VAL B O 1
ATOM 2415 N N . SER B 1 142 ? -8.117 24.453 9.539 1 83.31 142 SER B N 1
ATOM 2416 C CA . SER B 1 142 ? -8.781 25.094 10.672 1 83.31 142 SER B CA 1
ATOM 2417 C C . SER B 1 142 ? -7.777 25.828 11.547 1 83.31 142 SER B C 1
ATOM 2419 O O . SER B 1 142 ? -8.062 26.922 12.055 1 83.31 142 SER B O 1
ATOM 2421 N N . ASP B 1 143 ? -6.59 25.297 11.641 1 83.44 143 ASP B N 1
ATOM 2422 C CA . ASP B 1 143 ? -5.543 25.875 12.477 1 83.44 143 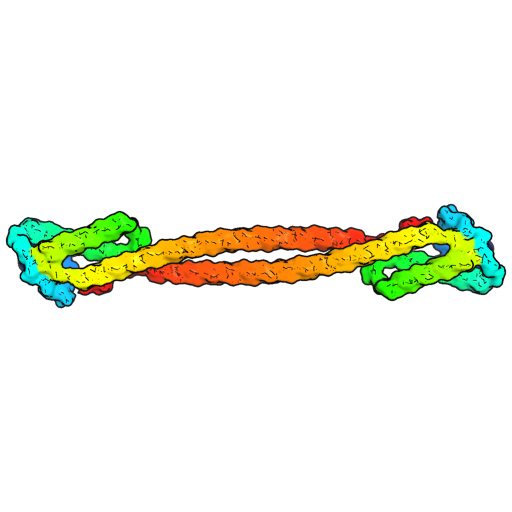ASP B CA 1
ATOM 2423 C C . ASP B 1 143 ? -5.012 27.172 11.867 1 83.44 143 ASP B C 1
ATOM 2425 O O . ASP B 1 143 ? -4.449 28.016 12.57 1 83.44 143 ASP B O 1
ATOM 2429 N N . CYS B 1 144 ? -5.207 27.312 10.578 1 83.25 144 CYS B N 1
ATOM 2430 C CA . CYS B 1 144 ? -4.613 28.453 9.867 1 83.25 144 CYS B CA 1
ATOM 2431 C C . CYS B 1 144 ? -5.516 29.672 9.938 1 83.25 144 CYS B C 1
ATOM 2433 O O . CYS B 1 144 ? -5.109 30.766 9.555 1 83.25 144 CYS B O 1
ATOM 2435 N N . ALA B 1 145 ? -6.617 29.547 10.609 1 82.62 145 ALA B N 1
ATOM 2436 C CA . ALA B 1 145 ? -7.543 30.688 10.648 1 82.62 145 ALA B CA 1
ATOM 2437 C C . ALA B 1 145 ? -6.977 31.828 11.484 1 82.62 145 ALA B C 1
ATOM 2439 O O . ALA B 1 145 ? -6.477 31.609 12.586 1 82.62 145 ALA B O 1
ATOM 2440 N N . ARG B 1 146 ? -6.957 33 10.898 1 85.19 146 ARG B N 1
ATOM 2441 C CA . ARG B 1 146 ? -6.469 34.188 11.578 1 85.19 146 ARG B CA 1
ATOM 2442 C C . ARG B 1 146 ? -7.535 34.781 12.508 1 85.19 146 ARG B C 1
ATOM 2444 O O . ARG B 1 146 ? -8.727 34.562 12.297 1 85.19 146 ARG B O 1
ATOM 2451 N N . LEU B 1 147 ? -7.035 35.375 13.555 1 84.12 147 LEU B N 1
ATOM 2452 C CA . LEU B 1 147 ? -7.934 36.156 14.398 1 84.12 147 LEU B CA 1
ATOM 2453 C C . LEU B 1 147 ? -8.102 37.562 13.867 1 84.12 147 LEU B C 1
ATOM 2455 O O . LEU B 1 147 ? -7.141 38.188 13.375 1 84.12 147 LEU B O 1
ATOM 2459 N N . GLY B 1 148 ? -9.344 38 13.828 1 87.94 148 GLY B N 1
ATOM 2460 C CA . GLY B 1 148 ? -9.57 39.406 13.5 1 87.94 148 GLY B CA 1
ATOM 2461 C C . GLY B 1 148 ? -9.305 40.344 14.664 1 87.94 148 GLY B C 1
ATOM 2462 O O . GLY B 1 148 ? -9.062 39.875 15.789 1 87.94 148 GLY B O 1
ATOM 2463 N N . PHE B 1 149 ? -9.258 41.656 14.406 1 91.81 149 PHE B N 1
ATOM 2464 C CA . PHE B 1 149 ? -9.023 42.688 15.43 1 91.81 149 PHE B CA 1
ATOM 2465 C C . PHE B 1 149 ? -10.031 42.531 16.562 1 91.81 149 PHE B C 1
ATOM 2467 O O . PHE B 1 149 ? -9.656 42.562 17.75 1 91.81 149 PHE B O 1
ATOM 2474 N N . GLU B 1 150 ? -11.227 42.281 16.172 1 90.69 150 GLU B N 1
ATOM 2475 C CA . GLU B 1 150 ? -12.297 42.188 17.172 1 90.69 150 GLU B CA 1
ATOM 2476 C C . GLU B 1 150 ? -12.109 40.969 18.062 1 90.69 150 GLU B C 1
ATOM 2478 O O . GLU B 1 150 ? -12.516 41 19.234 1 90.69 150 GLU B O 1
ATOM 2483 N N . ASP B 1 151 ? -11.531 40 17.5 1 91.31 151 ASP B N 1
ATOM 2484 C CA . ASP B 1 151 ? -11.289 38.781 18.281 1 91.31 151 ASP B CA 1
ATOM 2485 C C . ASP B 1 151 ? -10.148 39 19.281 1 91.31 151 ASP B C 1
ATOM 2487 O O . ASP B 1 151 ? -10.125 38.375 20.344 1 91.31 151 ASP B O 1
ATOM 2491 N N . VAL B 1 152 ? -9.273 39.875 18.859 1 92.44 152 VAL B N 1
ATOM 2492 C CA . VAL B 1 152 ? -8.102 40.094 19.703 1 92.44 152 VAL B CA 1
ATOM 2493 C C . VAL B 1 152 ? -8.422 41.125 20.766 1 92.44 152 VAL B C 1
ATOM 2495 O O . VAL B 1 152 ? -8.07 40.969 21.938 1 92.44 152 VAL B O 1
ATOM 2498 N N . VAL B 1 153 ? -9.109 42.188 20.438 1 92.62 153 VAL B N 1
ATOM 2499 C CA . VAL B 1 153 ? -9.445 43.281 21.344 1 92.62 153 VAL B CA 1
ATOM 2500 C C . VAL B 1 153 ? -10.805 43 21.984 1 92.62 153 VAL B C 1
ATOM 2502 O O . VAL B 1 153 ? -10.977 43.219 23.188 1 92.62 153 VAL B O 1
#

Radius of gyration: 47.11 Å; Cα contacts (8 Å, |Δi|>4): 279; chains: 2; bounding box: 27×135×81 Å